Protein AF-A9H7I6-F1 (afdb_monomer_lite)

InterPro domains:
  IPR027417 P-loop containing nucleoside triphosphate hydrolase [G3DSA:3.40.50.300] (94-254)
  IPR027417 P-loop containing nucleoside triphosphate hydrolase [SSF52540] (132-255)

Organism: Gluconacetobacter diazotrophicus (strain ATCC 49037 / DSM 5601 / CCUG 37298 / CIP 103539 / LMG 7603 / PAl5) (NCBI:txid272568)

Structure (mmCIF, N/CA/C/O backbone):
data_AF-A9H7I6-F1
#
_entry.id   AF-A9H7I6-F1
#
loop_
_atom_site.group_PDB
_atom_site.id
_atom_site.type_symbol
_atom_site.label_atom_id
_atom_site.label_alt_id
_atom_site.label_comp_id
_atom_site.label_asym_id
_atom_site.label_entity_id
_atom_site.label_seq_id
_atom_site.pdbx_PDB_ins_code
_atom_site.Cartn_x
_atom_site.Cartn_y
_atom_site.Cartn_z
_atom_site.occupancy
_atom_site.B_iso_or_equiv
_atom_site.auth_seq_id
_atom_site.auth_comp_id
_atom_site.auth_asym_id
_atom_site.auth_atom_id
_atom_site.pdbx_PDB_model_num
ATOM 1 N N . MET A 1 1 ? -0.332 -9.402 17.413 1.00 72.69 1 MET A N 1
ATOM 2 C CA . MET A 1 1 ? -0.347 -7.936 17.204 1.00 72.69 1 MET A CA 1
ATOM 3 C C . MET A 1 1 ? -0.508 -7.299 18.569 1.00 72.69 1 MET A C 1
ATOM 5 O O . MET A 1 1 ? -1.367 -7.760 19.306 1.00 72.69 1 MET A O 1
ATOM 9 N N . THR A 1 2 ? 0.343 -6.346 18.945 1.00 84.81 2 THR A N 1
ATOM 10 C CA . THR A 1 2 ? 0.237 -5.683 20.254 1.00 84.81 2 THR A CA 1
ATOM 11 C C . THR A 1 2 ? -0.863 -4.610 20.225 1.00 84.81 2 THR A C 1
ATOM 13 O O . THR A 1 2 ? -1.131 -4.071 19.147 1.00 84.81 2 THR A O 1
ATOM 16 N N . PRO A 1 3 ? -1.485 -4.271 21.372 1.00 87.50 3 PRO A N 1
ATOM 17 C CA . PRO A 1 3 ? -2.466 -3.184 21.456 1.00 87.50 3 PRO A CA 1
ATOM 18 C C . PRO A 1 3 ? -1.922 -1.850 20.929 1.00 87.50 3 PRO A C 1
ATOM 20 O O . PRO A 1 3 ? -2.598 -1.146 20.185 1.00 87.50 3 PRO A O 1
ATOM 23 N N . GLU A 1 4 ? -0.663 -1.541 21.245 1.00 88.50 4 GLU A N 1
ATOM 24 C CA . GLU A 1 4 ? 0.019 -0.332 20.779 1.00 88.50 4 GLU A CA 1
ATOM 25 C C . GLU A 1 4 ? 0.207 -0.319 19.255 1.00 88.50 4 GLU A C 1
ATOM 27 O O . GLU A 1 4 ? -0.072 0.688 18.608 1.00 88.50 4 GLU A O 1
ATOM 32 N N . ALA A 1 5 ? 0.614 -1.446 18.657 1.00 87.12 5 ALA A N 1
ATOM 33 C CA . ALA A 1 5 ? 0.728 -1.550 17.204 1.00 87.12 5 ALA A CA 1
ATOM 34 C C . ALA A 1 5 ? -0.638 -1.376 16.529 1.00 87.12 5 ALA A C 1
ATOM 36 O O . ALA A 1 5 ? -0.750 -0.631 15.567 1.00 87.12 5 ALA A O 1
ATOM 37 N N . LEU A 1 6 ? -1.693 -1.998 17.063 1.00 91.44 6 LEU A N 1
ATOM 38 C CA . LEU A 1 6 ? -3.050 -1.823 16.545 1.00 91.44 6 LEU A CA 1
ATOM 39 C C . LEU A 1 6 ? -3.481 -0.347 16.579 1.00 91.44 6 LEU A C 1
ATOM 41 O O . LEU A 1 6 ? -4.050 0.152 15.611 1.00 91.44 6 LEU A O 1
ATOM 45 N N . LEU A 1 7 ? -3.194 0.351 17.678 1.00 93.06 7 LEU A N 1
ATOM 46 C CA . LEU A 1 7 ? -3.547 1.756 17.848 1.00 93.06 7 LEU A CA 1
ATOM 47 C C . LEU A 1 7 ? -2.794 2.670 16.873 1.00 93.06 7 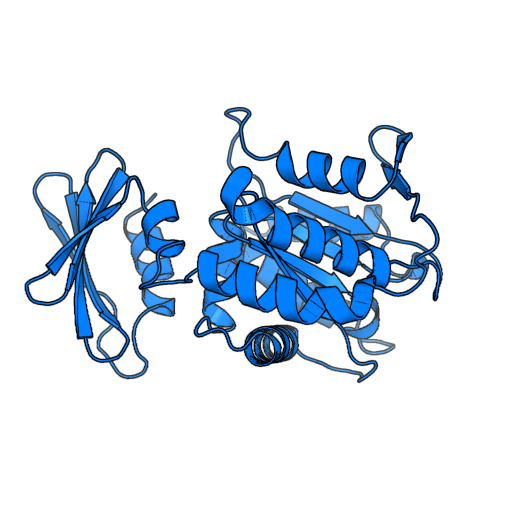LEU A C 1
ATOM 49 O O . LEU A 1 7 ? -3.406 3.527 16.237 1.00 93.06 7 LEU A O 1
ATOM 53 N N . ASN A 1 8 ? -1.484 2.455 16.735 1.00 90.94 8 ASN A N 1
ATOM 54 C CA . ASN A 1 8 ? -0.630 3.204 15.814 1.00 90.94 8 ASN A CA 1
ATOM 55 C C . ASN A 1 8 ? -1.029 2.987 14.351 1.00 90.94 8 ASN A C 1
ATOM 57 O O . ASN A 1 8 ? -0.916 3.895 13.537 1.00 90.94 8 ASN A O 1
ATOM 61 N N . ASP A 1 9 ? -1.517 1.797 14.012 1.00 92.75 9 ASP A N 1
ATOM 62 C CA . ASP A 1 9 ? -1.985 1.498 12.662 1.00 92.75 9 ASP A CA 1
ATOM 63 C C . ASP A 1 9 ? -3.312 2.200 12.385 1.00 92.75 9 ASP A C 1
ATOM 65 O O . ASP A 1 9 ? -3.498 2.814 11.340 1.00 92.75 9 ASP A O 1
ATOM 69 N N . LEU A 1 10 ? -4.244 2.123 13.333 1.00 94.44 10 LEU A N 1
ATOM 70 C CA . LEU A 1 10 ? -5.577 2.697 13.189 1.00 94.44 10 LEU A CA 1
ATOM 71 C C . LEU A 1 10 ? -5.586 4.228 13.231 1.00 94.44 10 LEU A C 1
ATOM 73 O O . LEU A 1 10 ? -6.508 4.832 12.687 1.00 94.44 10 LEU A O 1
ATOM 77 N N . SER A 1 11 ? -4.578 4.862 13.833 1.00 93.62 11 SER A N 1
ATOM 78 C CA . SER A 1 11 ? -4.489 6.324 13.908 1.00 93.62 11 SER A CA 1
ATOM 79 C C . SER A 1 11 ? -4.338 6.985 12.536 1.00 93.62 11 SER A C 1
ATOM 81 O O . SER A 1 11 ? -4.966 8.012 12.307 1.00 93.62 11 SER A O 1
ATOM 83 N N . MET A 1 12 ? -3.625 6.361 11.592 1.00 93.62 12 MET A N 1
ATOM 84 C CA . MET A 1 12 ? -3.480 6.869 10.211 1.00 93.62 12 MET A CA 1
ATOM 85 C C . MET A 1 12 ? -4.753 6.700 9.364 1.00 93.62 12 MET A C 1
ATOM 87 O O . MET A 1 12 ? -4.850 7.176 8.234 1.00 93.62 12 MET A O 1
ATOM 91 N N . PHE A 1 13 ? -5.743 5.978 9.887 1.00 94.19 13 PHE A N 1
ATOM 92 C CA . PHE A 1 13 ? -7.054 5.811 9.265 1.00 94.19 13 PHE A CA 1
ATOM 93 C C . PHE A 1 13 ? -8.151 6.619 9.964 1.00 94.19 13 PHE A C 1
ATOM 95 O O . PHE A 1 13 ? -9.304 6.547 9.538 1.00 94.19 13 PHE A O 1
ATOM 102 N N . ALA A 1 14 ? -7.814 7.346 11.031 1.00 94.31 14 ALA A N 1
ATOM 103 C CA . ALA A 1 14 ? -8.734 8.237 11.717 1.00 94.31 14 ALA A CA 1
ATOM 104 C C . ALA A 1 14 ? -8.755 9.620 11.051 1.00 94.31 14 ALA A C 1
ATOM 106 O O . ALA A 1 14 ? -7.771 10.064 10.458 1.00 94.31 14 ALA A O 1
ATOM 107 N N . ASP A 1 15 ? -9.878 10.318 11.177 1.00 93.00 15 ASP A N 1
ATOM 108 C CA . ASP A 1 15 ? -10.045 11.644 10.593 1.00 93.00 15 ASP A CA 1
ATOM 109 C C . ASP A 1 15 ? -9.162 12.690 11.275 1.00 93.00 15 ASP A C 1
ATOM 111 O O . ASP A 1 15 ? -9.087 12.785 12.508 1.00 93.00 15 ASP A O 1
ATOM 115 N N . LEU A 1 16 ? -8.562 13.557 10.457 1.00 89.44 16 LEU A N 1
ATOM 116 C CA . LEU A 1 16 ? -7.797 14.704 10.934 1.00 89.44 16 LEU A CA 1
ATOM 117 C C . LEU A 1 16 ? -8.666 15.616 11.810 1.00 89.44 16 LEU A C 1
ATOM 119 O O . LEU A 1 16 ? -9.786 15.977 11.454 1.00 89.44 16 LEU A O 1
ATOM 123 N N . GLY A 1 17 ? -8.117 16.028 12.954 1.00 88.00 17 GLY A N 1
ATOM 124 C CA . GLY A 1 17 ? -8.799 16.917 13.900 1.00 88.00 17 GLY A CA 1
ATOM 125 C C . GLY A 1 17 ? -9.795 16.221 14.834 1.00 88.00 17 GLY A C 1
ATOM 126 O O . GLY A 1 17 ? -10.431 16.900 15.639 1.00 88.00 17 GLY A O 1
ATOM 127 N N . THR A 1 18 ? -9.916 14.893 14.772 1.00 91.19 18 THR A N 1
ATOM 128 C CA . THR A 1 18 ? -10.689 14.111 15.747 1.00 91.19 18 THR A CA 1
ATOM 129 C C . THR A 1 18 ? -9.811 13.631 16.904 1.00 91.19 18 THR A C 1
ATOM 131 O O . THR A 1 18 ? -8.583 13.743 16.868 1.00 91.19 18 THR A O 1
ATOM 134 N N . SER A 1 19 ? -10.431 13.151 17.987 1.00 88.25 19 SER A N 1
ATOM 135 C CA . SER A 1 19 ? -9.670 12.542 19.080 1.00 88.25 19 SER A CA 1
ATOM 136 C C . SER A 1 19 ? -8.912 11.311 18.570 1.00 88.25 19 SER A C 1
ATOM 138 O O . SER A 1 19 ? -9.488 10.547 17.793 1.00 88.25 19 SER A O 1
ATOM 140 N N . PRO A 1 20 ? -7.665 11.079 19.028 1.00 88.81 20 PRO A N 1
ATOM 141 C CA . PRO A 1 20 ? -6.944 9.855 18.710 1.00 88.81 20 PRO A CA 1
ATOM 142 C C . PRO A 1 20 ? -7.801 8.623 19.019 1.00 88.81 20 PRO A C 1
ATOM 144 O O . PRO A 1 20 ? -8.607 8.677 19.961 1.00 88.81 20 PRO A O 1
ATOM 147 N N . PRO A 1 21 ? -7.627 7.516 18.274 1.00 93.38 21 PRO A N 1
ATOM 148 C CA . PRO A 1 21 ? -8.338 6.286 18.571 1.00 93.38 21 PRO A CA 1
ATOM 149 C C . PRO A 1 21 ? -8.203 5.916 20.054 1.00 93.38 21 PRO A C 1
ATOM 151 O O . PRO A 1 21 ? -7.150 6.095 20.665 1.00 93.38 21 PRO A O 1
ATOM 154 N N . GLN A 1 22 ? -9.283 5.425 20.649 1.00 94.69 22 GLN A N 1
ATOM 155 C CA . GLN A 1 22 ? -9.307 4.998 22.045 1.00 94.69 22 GLN A CA 1
ATOM 156 C C . GLN A 1 22 ? -9.348 3.481 22.095 1.00 94.69 22 GLN A C 1
ATOM 158 O O . GLN A 1 22 ? -10.244 2.886 21.500 1.00 94.69 22 GLN A O 1
ATOM 163 N N . LEU A 1 23 ? -8.411 2.869 22.816 1.00 95.12 23 LEU A N 1
ATOM 164 C CA . LEU A 1 23 ? -8.361 1.426 23.025 1.00 95.12 23 LEU A CA 1
ATOM 165 C C . LEU A 1 23 ? -8.781 1.086 24.454 1.00 95.12 23 LEU A C 1
ATOM 167 O O . LEU A 1 23 ? -8.289 1.675 25.414 1.00 95.12 23 LEU A O 1
ATOM 171 N N . VAL A 1 24 ? -9.693 0.126 24.577 1.00 94.81 24 VAL A N 1
ATOM 172 C CA . VAL A 1 24 ? -10.161 -0.436 25.844 1.00 94.81 24 VAL A CA 1
ATOM 173 C C . VAL A 1 24 ? -10.091 -1.952 25.741 1.00 94.81 24 VAL A C 1
ATOM 175 O O . VAL A 1 24 ? -10.608 -2.530 24.787 1.00 94.81 24 VAL A O 1
ATOM 178 N N . GLU A 1 25 ? -9.470 -2.600 26.718 1.00 93.25 25 GLU A N 1
ATOM 179 C CA . GLU A 1 25 ? -9.463 -4.060 26.815 1.00 93.25 25 GLU A CA 1
ATOM 180 C C . GLU A 1 25 ? -10.716 -4.526 27.567 1.00 93.25 25 GLU A C 1
ATOM 182 O O . GLU A 1 25 ? -11.020 -4.024 28.651 1.00 93.25 25 GLU A O 1
ATOM 187 N N . VAL A 1 26 ? -11.476 -5.448 26.973 1.00 92.31 26 VAL A N 1
ATOM 188 C CA . VAL A 1 26 ? -12.719 -6.000 27.532 1.00 92.31 26 VAL A CA 1
ATOM 189 C C . VAL A 1 26 ? -12.766 -7.490 27.221 1.00 92.31 26 VAL A C 1
ATOM 191 O O . VAL A 1 26 ? -12.764 -7.849 26.048 1.00 92.31 26 VAL A O 1
ATOM 194 N N . ASP A 1 27 ? -12.838 -8.343 28.245 1.00 85.31 27 ASP A N 1
ATOM 195 C CA . ASP A 1 27 ? -13.027 -9.799 28.112 1.00 85.31 27 ASP A CA 1
ATOM 196 C C . ASP A 1 27 ? -12.128 -10.437 27.026 1.00 85.31 27 ASP A C 1
ATOM 198 O O . ASP A 1 27 ? -12.611 -10.998 26.039 1.00 85.31 27 ASP A O 1
ATOM 202 N N . ASP A 1 28 ? -10.806 -10.272 27.165 1.00 88.50 28 ASP A N 1
ATOM 203 C CA . ASP A 1 28 ? -9.772 -10.737 26.218 1.00 88.50 28 ASP A CA 1
ATOM 204 C C . ASP A 1 28 ? -9.904 -10.199 24.778 1.00 88.50 28 ASP A C 1
ATOM 206 O O . ASP A 1 28 ? -9.287 -10.703 23.837 1.00 88.50 28 ASP A O 1
ATOM 210 N N . SER A 1 29 ? -10.704 -9.152 24.581 1.00 93.75 29 SER A N 1
ATOM 211 C CA . SER A 1 29 ? -10.867 -8.453 23.310 1.00 93.75 29 SER A CA 1
ATOM 212 C C . SER A 1 29 ? -10.365 -7.017 23.410 1.00 93.75 29 SER A C 1
ATOM 214 O O . SER A 1 29 ? -10.504 -6.350 24.434 1.00 93.75 29 SER A O 1
ATOM 216 N N . LEU A 1 30 ? -9.821 -6.505 22.310 1.00 95.38 30 LEU A N 1
ATOM 217 C CA . LEU A 1 30 ? -9.444 -5.102 22.177 1.00 95.38 30 LEU A CA 1
ATOM 218 C C . LEU A 1 30 ? -10.582 -4.355 21.487 1.00 95.38 30 LEU A C 1
ATOM 220 O O . LEU A 1 30 ? -10.926 -4.646 20.339 1.00 95.38 30 LEU A O 1
ATOM 224 N N . VAL A 1 31 ? -11.169 -3.385 22.175 1.00 96.56 31 VAL A N 1
ATOM 225 C CA . VAL A 1 31 ? -12.188 -2.497 21.620 1.00 96.56 31 VAL A CA 1
ATOM 226 C C . VAL A 1 31 ? -11.527 -1.178 21.255 1.00 96.56 31 VAL A C 1
ATOM 228 O O . VAL A 1 31 ? -11.024 -0.478 22.130 1.00 96.56 31 VAL A O 1
ATOM 231 N N . VAL A 1 32 ? -11.541 -0.824 19.970 1.00 96.81 32 VAL A N 1
ATOM 232 C CA . VAL A 1 32 ? -11.002 0.446 19.474 1.00 96.81 32 VAL A CA 1
ATOM 233 C C . VAL A 1 32 ? -12.133 1.327 18.968 1.00 96.81 32 VAL A C 1
ATOM 235 O O . VAL A 1 32 ? -12.959 0.888 18.172 1.00 96.81 32 VAL A O 1
ATOM 238 N N . ARG A 1 33 ? -12.175 2.581 19.415 1.00 96.69 33 ARG A N 1
ATOM 239 C CA . ARG A 1 33 ? -13.133 3.592 18.954 1.00 96.69 33 ARG A CA 1
ATOM 240 C C . ARG A 1 33 ? -12.393 4.699 18.225 1.00 96.69 33 ARG A C 1
ATOM 242 O O . ARG A 1 33 ? -11.433 5.237 18.768 1.00 96.69 33 ARG A O 1
ATOM 249 N N . LEU A 1 34 ? -12.844 5.044 17.027 1.00 96.56 34 LEU A N 1
ATOM 250 C CA . LEU A 1 34 ? -12.289 6.134 16.227 1.00 96.56 34 LEU A CA 1
ATOM 251 C C . LEU A 1 34 ? -13.384 6.801 15.390 1.00 96.56 34 LEU A C 1
ATOM 253 O O . LEU A 1 34 ? -14.492 6.277 15.279 1.00 96.56 34 LEU A O 1
ATOM 257 N N . VAL A 1 35 ? -13.067 7.948 14.798 1.00 95.69 35 VAL A N 1
ATOM 258 C CA . VAL A 1 35 ? -13.907 8.596 13.787 1.00 95.69 35 VAL A CA 1
ATOM 259 C C . VAL A 1 35 ? -13.195 8.493 12.449 1.00 95.69 35 VAL A C 1
ATOM 261 O O . VAL A 1 35 ? -11.998 8.766 12.371 1.00 95.69 35 VAL A O 1
ATOM 264 N N . ARG A 1 36 ? -13.923 8.072 11.420 1.00 93.56 36 ARG A N 1
ATOM 265 C CA . ARG A 1 36 ? -13.421 7.947 10.056 1.00 93.56 36 ARG A CA 1
ATOM 266 C C . ARG A 1 36 ? -14.506 8.353 9.072 1.00 93.56 36 ARG A C 1
ATOM 268 O O . ARG A 1 36 ? -15.644 7.909 9.207 1.00 93.56 36 ARG A O 1
ATOM 275 N N . ASP A 1 37 ? -14.144 9.146 8.072 1.00 91.12 37 ASP A N 1
ATOM 276 C CA . ASP A 1 37 ? -15.048 9.667 7.046 1.00 91.12 37 ASP A CA 1
ATOM 277 C C . ASP A 1 37 ? -16.293 10.350 7.663 1.00 91.12 37 ASP A C 1
ATOM 279 O O . ASP A 1 37 ? -17.414 10.256 7.161 1.00 91.12 37 ASP A O 1
ATOM 283 N N . GLY A 1 38 ? -16.101 11.019 8.804 1.00 92.56 38 GLY A N 1
ATOM 284 C CA . GLY A 1 38 ? -17.125 11.679 9.610 1.00 92.56 38 GLY A CA 1
ATOM 285 C C . GLY A 1 38 ? -17.983 10.742 10.465 1.00 92.56 38 GLY A C 1
ATOM 286 O O . GLY A 1 38 ? -18.881 11.219 11.160 1.00 92.56 38 GLY A O 1
ATOM 287 N N . GLN A 1 39 ? -17.737 9.430 10.439 1.00 93.88 39 GLN A N 1
ATOM 288 C CA . GLN A 1 39 ? -18.555 8.428 11.122 1.00 93.88 39 GLN A CA 1
ATOM 289 C C . GLN A 1 39 ? -17.832 7.818 12.331 1.00 93.88 39 GLN A C 1
ATOM 291 O O . GLN A 1 39 ? -16.661 7.445 12.229 1.00 93.88 39 GLN A O 1
ATOM 296 N N . PRO A 1 40 ? -18.509 7.666 13.485 1.00 95.12 40 PRO A N 1
ATOM 297 C CA . PRO A 1 40 ? -17.954 6.931 14.611 1.00 95.12 40 PRO A CA 1
ATOM 298 C C . PRO A 1 40 ? -17.931 5.430 14.298 1.00 95.12 40 PRO A C 1
ATOM 300 O O . PRO A 1 40 ? -18.961 4.821 14.006 1.00 95.12 40 PRO A O 1
ATOM 303 N N . ILE A 1 41 ? -16.750 4.829 14.408 1.00 96.44 41 ILE A N 1
ATOM 304 C CA . ILE A 1 41 ? -16.514 3.402 14.193 1.00 96.44 41 ILE A CA 1
ATOM 305 C C . ILE A 1 41 ? -16.068 2.772 15.509 1.00 96.44 41 ILE A C 1
ATOM 307 O O . ILE A 1 41 ? -15.170 3.273 16.190 1.00 96.44 41 ILE A O 1
ATOM 311 N N . THR A 1 42 ? -16.679 1.641 15.856 1.00 97.12 42 THR A N 1
ATOM 312 C CA . THR A 1 42 ? -16.198 0.766 16.929 1.00 97.12 42 THR A CA 1
ATOM 313 C C . THR A 1 42 ? -15.694 -0.536 16.330 1.00 97.12 42 THR A C 1
ATOM 315 O O . THR A 1 42 ? -16.446 -1.278 15.702 1.00 97.12 42 THR A O 1
ATOM 318 N N . LEU A 1 43 ? -14.419 -0.829 16.548 1.00 97.38 43 LEU A N 1
ATOM 319 C CA . LEU A 1 43 ? -13.793 -2.093 16.198 1.00 97.38 43 LEU A CA 1
ATOM 320 C C . LEU A 1 43 ? -13.674 -2.959 17.447 1.00 97.38 43 LEU A C 1
ATOM 322 O O . LEU A 1 43 ? -13.292 -2.481 18.510 1.00 97.38 43 LEU A O 1
ATOM 326 N N . THR A 1 44 ? -13.973 -4.244 17.329 1.00 96.75 44 THR A N 1
ATOM 327 C CA . THR A 1 44 ? -13.705 -5.240 18.369 1.00 96.75 44 THR A CA 1
ATOM 328 C C . THR A 1 44 ? -12.829 -6.327 17.776 1.00 96.75 44 THR A C 1
ATOM 330 O O . THR A 1 44 ? -13.277 -7.076 16.907 1.00 96.75 44 THR A O 1
ATOM 333 N N . VAL A 1 45 ? -11.586 -6.401 18.238 1.00 96.31 45 VAL A N 1
ATOM 334 C CA . VAL A 1 45 ? -10.610 -7.425 17.866 1.00 96.31 45 VAL A CA 1
ATOM 335 C C . VAL A 1 45 ? -10.620 -8.493 18.951 1.00 96.31 45 VAL A C 1
ATOM 337 O O . VAL A 1 45 ? -10.236 -8.225 20.086 1.00 96.31 45 VAL A O 1
ATOM 340 N N . ALA A 1 46 ? -11.100 -9.686 18.619 1.00 94.62 46 ALA A N 1
ATOM 341 C CA . ALA A 1 46 ? -11.111 -10.815 19.541 1.00 94.62 46 ALA A CA 1
ATOM 342 C C . ALA A 1 46 ? -9.701 -11.414 19.707 1.00 94.62 46 ALA A C 1
ATOM 344 O O . ALA A 1 46 ? -8.838 -11.233 18.844 1.00 94.62 46 ALA A O 1
ATOM 345 N N . ALA A 1 47 ? -9.482 -12.181 20.779 1.00 91.25 47 ALA A N 1
ATOM 346 C CA . ALA A 1 47 ? -8.220 -12.885 21.037 1.00 91.25 47 ALA A CA 1
ATOM 347 C C . ALA A 1 47 ? -7.779 -13.814 19.886 1.00 91.25 47 ALA A C 1
ATOM 349 O O . ALA A 1 47 ? -6.587 -14.009 19.658 1.00 91.25 47 ALA A O 1
ATOM 350 N N . ASP A 1 48 ? -8.735 -14.361 19.127 1.00 90.62 48 ASP A N 1
ATOM 351 C CA . ASP A 1 48 ? -8.483 -15.206 17.950 1.00 90.62 48 ASP A CA 1
ATOM 352 C C . ASP A 1 48 ? -8.110 -14.411 16.680 1.00 90.62 48 ASP A C 1
ATOM 354 O O . ASP A 1 48 ? -7.896 -14.991 15.614 1.00 90.62 48 ASP A O 1
ATOM 358 N N . GLY A 1 49 ? -8.041 -13.081 16.782 1.00 91.31 49 GLY A N 1
ATOM 359 C CA . GLY A 1 49 ? -7.696 -12.161 15.706 1.00 91.31 49 GLY A CA 1
ATOM 360 C C . GLY A 1 49 ? -8.864 -11.739 14.816 1.00 91.31 49 GLY A C 1
ATOM 361 O O . GLY A 1 49 ? -8.662 -10.864 13.970 1.00 91.31 49 GLY A O 1
ATOM 362 N N . ARG A 1 50 ? -10.073 -12.298 14.984 1.00 95.94 50 ARG A N 1
ATOM 363 C CA . ARG A 1 50 ? -11.259 -11.867 14.228 1.00 95.94 50 ARG A CA 1
ATOM 364 C C . ARG A 1 50 ? -11.637 -10.444 14.602 1.00 95.94 50 ARG A C 1
ATOM 366 O O . ARG A 1 50 ? -11.536 -10.045 15.762 1.00 95.94 50 ARG A O 1
ATOM 373 N N . VAL A 1 51 ? -12.129 -9.691 13.621 1.00 97.25 51 VAL A N 1
ATOM 374 C CA . VAL A 1 51 ? -12.492 -8.286 13.823 1.00 97.25 51 VAL A CA 1
ATOM 375 C C . VAL A 1 51 ? -13.961 -8.063 13.508 1.00 97.25 51 VAL A C 1
ATOM 377 O O . VAL A 1 51 ? -14.448 -8.424 12.437 1.00 97.25 51 VAL A O 1
ATOM 380 N N . ARG A 1 52 ? -14.674 -7.447 14.448 1.00 97.12 52 ARG A N 1
ATOM 381 C CA . ARG A 1 52 ? -16.018 -6.907 14.242 1.00 97.12 52 ARG A CA 1
ATOM 382 C C . ARG A 1 52 ? -15.916 -5.402 14.082 1.00 97.12 52 ARG A C 1
ATOM 384 O O . ARG A 1 52 ? -15.289 -4.741 14.899 1.00 97.12 52 ARG A O 1
ATOM 391 N N . GLU A 1 53 ? -16.518 -4.884 13.030 1.00 97.44 53 GLU A N 1
ATOM 392 C CA . GLU A 1 53 ? -16.613 -3.461 12.734 1.00 97.44 53 GLU A CA 1
ATOM 393 C C . GLU A 1 53 ? -18.070 -3.047 12.897 1.00 97.44 53 GLU A C 1
ATOM 395 O O . GLU A 1 53 ? -18.949 -3.605 12.243 1.00 97.44 53 GLU A O 1
ATOM 400 N N . ASN A 1 54 ? -18.327 -2.090 13.778 1.00 96.44 54 ASN A N 1
ATOM 401 C CA . ASN A 1 54 ? -19.648 -1.533 13.994 1.00 96.44 54 ASN A CA 1
ATOM 402 C C . ASN A 1 54 ? -19.641 -0.055 13.600 1.00 96.44 54 ASN A C 1
ATOM 404 O O . ASN A 1 54 ? -18.892 0.742 14.173 1.00 96.44 54 ASN A O 1
ATOM 408 N N . ILE A 1 55 ? -20.462 0.277 12.607 1.00 93.75 55 ILE A N 1
ATOM 409 C CA . ILE A 1 55 ? -20.681 1.635 12.114 1.00 93.75 55 ILE A CA 1
ATOM 410 C C . ILE A 1 55 ? -22.177 1.902 12.253 1.00 93.75 55 ILE A C 1
ATOM 412 O O . ILE A 1 55 ? -22.990 1.284 11.560 1.00 93.75 55 ILE A O 1
ATOM 416 N N . GLU A 1 56 ? -22.539 2.804 13.164 1.00 87.56 56 GLU A N 1
ATOM 417 C CA . GLU A 1 56 ? -23.932 3.089 13.531 1.00 87.56 56 GLU A CA 1
ATOM 418 C C . GLU A 1 56 ? -24.708 1.822 13.958 1.00 87.56 56 GLU A C 1
ATOM 420 O O . GLU A 1 56 ? -24.496 1.312 15.056 1.00 87.56 56 GLU A O 1
ATOM 425 N N . ALA A 1 57 ? -25.622 1.327 13.113 1.00 85.38 57 ALA A N 1
ATOM 426 C CA . ALA A 1 57 ? -26.431 0.125 13.340 1.00 85.38 57 ALA A CA 1
ATOM 427 C C . ALA A 1 57 ? -25.991 -1.079 12.484 1.00 85.38 57 ALA A C 1
ATOM 429 O O . ALA A 1 57 ? -26.628 -2.132 12.523 1.00 85.38 57 ALA A O 1
ATOM 430 N N . ASN A 1 58 ? -24.928 -0.931 11.688 1.00 92.88 58 ASN A N 1
ATOM 431 C CA . ASN A 1 58 ? -24.443 -1.970 10.790 1.00 92.88 58 ASN A CA 1
ATOM 432 C C . ASN A 1 58 ? -23.205 -2.655 11.376 1.00 92.88 58 ASN A C 1
ATOM 434 O O . ASN A 1 58 ? -22.143 -2.045 11.501 1.00 92.88 58 ASN A O 1
ATOM 438 N N . GLU A 1 59 ? -23.327 -3.952 11.659 1.00 95.50 59 GLU A N 1
ATOM 439 C CA . GLU A 1 59 ? -22.197 -4.807 12.025 1.00 95.50 59 GLU A CA 1
ATOM 440 C C . GLU A 1 59 ? -21.626 -5.494 10.778 1.00 95.50 59 GLU A C 1
ATOM 442 O O . GLU A 1 59 ? -22.340 -6.148 10.013 1.00 95.50 59 GLU A O 1
ATOM 447 N N . ARG A 1 60 ? -20.311 -5.394 10.599 1.00 96.75 60 ARG A N 1
ATOM 448 C CA . ARG A 1 60 ? -19.533 -6.148 9.616 1.00 96.75 60 ARG A CA 1
ATOM 449 C C . ARG A 1 60 ? -18.530 -7.038 10.331 1.00 96.75 60 ARG A C 1
ATOM 451 O O . ARG A 1 60 ? -17.961 -6.675 11.359 1.00 96.75 60 ARG A O 1
ATOM 458 N N . ARG A 1 61 ? -18.304 -8.226 9.775 1.00 97.31 61 ARG A N 1
ATOM 459 C CA . ARG A 1 61 ? -17.375 -9.217 10.324 1.00 97.31 61 ARG A CA 1
ATOM 460 C C . ARG A 1 61 ? -16.244 -9.452 9.346 1.00 97.31 61 ARG A C 1
ATOM 462 O O . ARG A 1 61 ? -16.483 -9.717 8.171 1.00 97.31 61 ARG A O 1
ATOM 469 N N . HIS A 1 62 ? -15.028 -9.410 9.865 1.00 97.25 62 HIS A N 1
ATOM 470 C CA . HIS A 1 62 ? -13.797 -9.593 9.117 1.00 97.25 62 HIS A CA 1
ATOM 471 C C . HIS A 1 62 ? -13.022 -10.763 9.719 1.00 97.25 62 HIS A C 1
ATOM 473 O O . HIS A 1 62 ? -12.924 -10.898 10.941 1.00 97.25 62 HIS A O 1
ATOM 479 N N . ALA A 1 63 ? -12.466 -11.620 8.861 1.00 95.75 63 ALA A N 1
ATOM 480 C CA . ALA A 1 63 ? -11.739 -12.811 9.300 1.00 95.75 63 ALA A CA 1
ATOM 481 C C . ALA A 1 63 ? -10.525 -12.467 10.177 1.00 95.75 63 ALA A C 1
ATOM 483 O O . ALA A 1 63 ? -10.181 -13.229 11.074 1.00 95.75 63 ALA A O 1
ATOM 484 N N . ASN A 1 64 ? -9.887 -11.326 9.910 1.00 94.50 64 ASN A N 1
ATOM 485 C CA . ASN A 1 64 ? -8.772 -10.783 10.673 1.00 94.50 64 ASN A CA 1
ATOM 486 C C . ASN A 1 64 ? -8.579 -9.285 10.369 1.00 94.50 64 ASN A C 1
ATOM 488 O O . ASN A 1 64 ? -9.270 -8.717 9.519 1.00 94.50 64 ASN A O 1
ATOM 492 N N . PHE A 1 65 ? -7.616 -8.647 11.038 1.00 94.38 65 PHE A N 1
ATOM 493 C CA . PHE A 1 65 ? -7.282 -7.234 10.822 1.00 94.38 65 PHE A CA 1
ATOM 494 C C . PHE A 1 65 ? -6.868 -6.918 9.377 1.00 94.38 65 PHE A C 1
ATOM 496 O O . PHE A 1 65 ? -7.253 -5.893 8.821 1.00 94.38 65 PHE A O 1
ATOM 503 N N . ARG A 1 66 ? -6.151 -7.834 8.717 1.00 94.00 66 ARG A N 1
ATOM 504 C CA . ARG A 1 66 ? -5.777 -7.684 7.305 1.00 94.00 66 ARG A CA 1
ATOM 505 C C . ARG A 1 66 ? -7.015 -7.625 6.399 1.00 94.00 66 ARG A C 1
ATOM 507 O O . ARG A 1 66 ? -7.062 -6.807 5.484 1.00 94.00 66 ARG A O 1
ATOM 514 N N . ALA A 1 67 ? -8.032 -8.443 6.675 1.00 95.31 67 ALA A N 1
ATOM 515 C CA . ALA A 1 67 ? -9.306 -8.419 5.958 1.00 95.31 67 ALA A CA 1
ATOM 516 C C . ALA A 1 67 ? -10.092 -7.115 6.197 1.00 95.31 67 ALA A C 1
ATOM 518 O O . ALA A 1 67 ? -10.664 -6.587 5.245 1.00 95.31 67 ALA A O 1
ATOM 519 N N . LEU A 1 68 ? -10.058 -6.563 7.421 1.00 96.94 68 LEU A N 1
ATOM 520 C CA . LEU A 1 68 ? -10.625 -5.241 7.723 1.00 96.94 68 LEU A CA 1
ATOM 521 C C . LEU A 1 68 ? -9.987 -4.168 6.832 1.00 96.94 68 LEU A C 1
ATOM 523 O O . LEU A 1 68 ? -10.697 -3.488 6.094 1.00 96.94 68 LEU A O 1
ATOM 527 N N . LEU A 1 69 ? -8.655 -4.060 6.850 1.00 96.38 69 LEU A N 1
ATOM 528 C CA . LEU A 1 69 ? -7.920 -3.053 6.079 1.00 96.38 69 LEU A CA 1
ATOM 529 C C . LEU A 1 69 ? -8.156 -3.175 4.565 1.00 96.38 69 LEU A C 1
ATOM 531 O O . LEU A 1 69 ? -8.218 -2.166 3.866 1.00 96.38 69 LEU A O 1
ATOM 535 N N . ALA A 1 70 ? -8.321 -4.396 4.048 1.00 96.06 70 ALA A N 1
ATOM 536 C CA . ALA A 1 70 ? -8.603 -4.642 2.633 1.00 96.06 70 ALA A CA 1
ATOM 537 C C . ALA A 1 70 ? -10.040 -4.283 2.205 1.00 96.06 70 ALA A C 1
ATOM 539 O O . ALA A 1 70 ? -10.316 -4.156 1.005 1.00 96.06 70 ALA A O 1
ATOM 540 N N . SER A 1 71 ? -10.958 -4.158 3.167 1.00 95.81 71 SER A N 1
ATOM 541 C CA . SER A 1 71 ? -12.392 -4.021 2.920 1.00 95.81 71 SER A CA 1
ATOM 542 C C . SER A 1 71 ? -12.769 -2.690 2.260 1.00 95.81 71 SER A C 1
ATOM 544 O O . SER A 1 71 ? -11.990 -1.736 2.203 1.00 95.81 71 SER A O 1
ATOM 546 N N . SER A 1 72 ? -14.002 -2.609 1.754 1.00 94.12 72 SER A N 1
ATOM 547 C CA . SER A 1 72 ? -14.504 -1.432 1.037 1.00 94.12 72 SER A CA 1
ATOM 548 C C . SER A 1 72 ? -14.603 -0.166 1.889 1.00 94.12 72 SER A C 1
ATOM 550 O O . SER A 1 72 ? -14.604 0.918 1.316 1.00 94.12 72 SER A O 1
ATOM 552 N N . GLY A 1 73 ? -14.707 -0.298 3.217 1.00 92.50 73 GLY A N 1
ATOM 553 C CA . GLY A 1 73 ? -14.714 0.835 4.151 1.00 92.50 73 GLY A CA 1
ATOM 554 C C . GLY A 1 73 ? -13.318 1.360 4.497 1.00 92.50 73 GLY A C 1
ATOM 555 O O . GLY A 1 73 ? -13.207 2.396 5.135 1.00 92.50 73 GLY A O 1
ATOM 556 N N . TRP A 1 74 ? -12.266 0.648 4.081 1.00 95.38 74 TRP A N 1
ATOM 557 C CA . TRP A 1 74 ? -10.877 0.953 4.416 1.00 95.38 74 TRP A CA 1
ATOM 558 C C . TRP A 1 74 ? -10.082 1.237 3.140 1.00 95.38 74 TRP A C 1
ATOM 560 O O . TRP A 1 74 ? -10.304 2.262 2.497 1.00 95.38 74 TRP A O 1
ATOM 570 N N . ALA A 1 75 ? -9.174 0.349 2.729 1.00 95.88 75 ALA A N 1
ATOM 571 C CA . ALA A 1 75 ? -8.364 0.565 1.530 1.00 95.88 75 ALA A CA 1
ATOM 572 C C . ALA A 1 75 ? -9.106 0.273 0.219 1.00 95.88 75 ALA A C 1
ATOM 574 O O . ALA A 1 75 ? -8.655 0.690 -0.847 1.00 95.88 75 ALA A O 1
ATOM 575 N N . ASN A 1 76 ? -10.221 -0.464 0.281 1.00 96.19 76 ASN A N 1
ATOM 576 C CA . ASN A 1 76 ? -11.017 -0.880 -0.871 1.00 96.19 76 ASN A CA 1
ATOM 577 C C . ASN A 1 76 ? -10.153 -1.446 -2.014 1.00 96.19 76 ASN A C 1
ATOM 579 O O . ASN A 1 76 ? -10.162 -0.950 -3.145 1.00 96.19 76 ASN A O 1
ATOM 583 N N . LEU A 1 77 ? -9.399 -2.511 -1.718 1.00 96.75 77 LEU A N 1
ATOM 584 C CA . LEU A 1 77 ? -8.446 -3.089 -2.676 1.00 96.75 77 LEU A CA 1
ATOM 585 C C . LEU A 1 77 ? -9.127 -3.618 -3.945 1.00 96.75 77 LEU A C 1
ATOM 587 O O . LEU A 1 77 ? -8.515 -3.657 -5.007 1.00 96.75 77 LEU A O 1
ATOM 591 N N . GLY A 1 78 ? -10.417 -3.961 -3.868 1.00 96.44 78 GLY A N 1
ATOM 592 C CA . GLY A 1 78 ? -11.220 -4.278 -5.048 1.00 96.44 78 GLY A CA 1
ATOM 593 C C . GLY A 1 78 ? -11.297 -3.102 -6.025 1.00 96.44 78 GLY A C 1
ATOM 594 O O . GLY A 1 78 ? -10.934 -3.259 -7.188 1.00 96.44 78 GLY A O 1
ATOM 595 N N . LYS A 1 79 ? -11.700 -1.916 -5.545 1.00 96.06 79 LYS A N 1
ATOM 596 C CA . LYS A 1 79 ? -11.723 -0.690 -6.360 1.00 96.06 79 LYS A CA 1
ATOM 597 C C . LYS A 1 79 ? -10.322 -0.302 -6.827 1.00 96.06 79 LYS A C 1
ATOM 599 O O . LYS A 1 79 ? -10.170 0.141 -7.960 1.00 96.06 79 LYS A O 1
ATOM 604 N N . TRP A 1 80 ? -9.306 -0.498 -5.984 1.00 97.19 80 TRP A N 1
ATOM 605 C CA . TRP A 1 80 ? -7.914 -0.275 -6.371 1.00 97.19 80 TRP A CA 1
ATOM 606 C C . TRP A 1 80 ? -7.532 -1.109 -7.592 1.00 97.19 80 TRP A C 1
ATOM 608 O O . TRP A 1 80 ? -7.074 -0.555 -8.592 1.00 97.19 80 TRP A O 1
ATOM 618 N N . ALA A 1 81 ? -7.757 -2.423 -7.538 1.00 97.19 81 ALA A N 1
ATOM 619 C CA . ALA A 1 81 ? -7.475 -3.322 -8.650 1.00 97.19 81 ALA A CA 1
ATOM 620 C C . ALA A 1 81 ? -8.207 -2.885 -9.929 1.00 97.19 81 ALA A C 1
ATOM 622 O O . ALA A 1 81 ? -7.601 -2.830 -10.997 1.00 97.19 81 ALA A O 1
ATOM 623 N N . ASP A 1 82 ? -9.481 -2.502 -9.816 1.00 96.56 82 ASP A N 1
ATOM 624 C CA . ASP A 1 82 ? -10.283 -2.045 -10.953 1.00 96.56 82 ASP A CA 1
ATOM 625 C C . ASP A 1 82 ? -9.733 -0.739 -11.572 1.00 96.56 82 ASP A C 1
ATOM 627 O O . ASP A 1 82 ? -9.575 -0.660 -12.797 1.00 96.56 82 ASP A O 1
ATOM 631 N N . SER A 1 83 ? -9.367 0.254 -10.751 1.00 96.00 83 SER A N 1
ATOM 632 C CA . SER A 1 83 ? -8.717 1.498 -11.201 1.00 96.00 83 SER A CA 1
ATOM 633 C C . SER A 1 83 ? -7.378 1.227 -11.887 1.00 96.00 83 SER A C 1
ATOM 635 O O . SER A 1 83 ? -7.104 1.755 -12.965 1.00 96.00 83 SER A O 1
ATOM 637 N N . GLN A 1 84 ? -6.545 0.382 -11.278 1.00 95.62 84 GLN A N 1
ATOM 638 C CA . GLN A 1 84 ? -5.210 0.060 -11.772 1.00 95.62 84 GLN A CA 1
ATOM 639 C C . GLN A 1 84 ? -5.259 -0.715 -13.087 1.00 95.62 84 GLN A C 1
ATOM 641 O O . GLN A 1 84 ? -4.521 -0.387 -14.016 1.00 95.62 84 GLN A O 1
ATOM 646 N N . ARG A 1 85 ? -6.167 -1.692 -13.203 1.00 95.44 85 ARG A N 1
ATOM 647 C CA . ARG A 1 85 ? -6.426 -2.402 -14.459 1.00 95.44 85 ARG A CA 1
ATOM 648 C C . ARG A 1 85 ? -6.808 -1.419 -15.558 1.00 95.44 85 ARG A C 1
ATOM 650 O O . ARG A 1 85 ? -6.202 -1.452 -16.619 1.00 95.44 85 ARG A O 1
ATOM 657 N N . THR A 1 86 ? -7.774 -0.542 -15.286 1.00 94.25 86 THR A N 1
ATOM 658 C CA . THR A 1 86 ? -8.287 0.424 -16.270 1.00 94.25 86 THR A CA 1
ATOM 659 C C . THR A 1 86 ? -7.182 1.362 -16.759 1.00 94.25 86 THR A C 1
ATOM 661 O O . THR A 1 86 ? -6.995 1.515 -17.960 1.00 94.25 86 THR A O 1
ATOM 664 N N . LEU A 1 87 ? -6.394 1.930 -15.838 1.00 92.50 87 LEU A N 1
ATOM 665 C CA . LEU A 1 87 ? -5.303 2.850 -16.172 1.00 92.50 87 LEU A CA 1
ATOM 666 C C . LEU A 1 87 ? -4.170 2.178 -16.966 1.00 92.50 87 LEU A C 1
ATOM 668 O O . LEU A 1 87 ? -3.577 2.794 -17.851 1.00 92.50 87 LEU A O 1
ATOM 672 N N . LEU A 1 88 ? -3.812 0.942 -16.610 1.00 91.56 88 LEU A N 1
ATOM 673 C CA . LEU A 1 88 ? -2.665 0.250 -17.201 1.00 91.56 88 LEU A CA 1
ATOM 674 C C . LEU A 1 88 ? -3.008 -0.499 -18.491 1.00 91.56 88 LEU A C 1
ATOM 676 O O . LEU A 1 88 ? -2.109 -0.701 -19.305 1.00 91.56 88 LEU A O 1
ATOM 680 N N . GLN A 1 89 ? -4.274 -0.866 -18.709 1.00 90.00 89 GLN A N 1
ATOM 681 C CA . GLN A 1 89 ? -4.719 -1.554 -19.923 1.00 90.00 89 GLN A CA 1
ATOM 682 C C . GLN A 1 89 ? -4.337 -0.771 -21.186 1.00 90.00 89 GLN A C 1
ATOM 684 O O . GLN A 1 89 ? -3.785 -1.345 -22.121 1.00 90.00 89 GLN A O 1
ATOM 689 N N . GLU A 1 90 ? -4.548 0.546 -21.187 1.00 79.94 90 GLU A N 1
ATOM 690 C CA . GLU A 1 90 ? -4.186 1.423 -22.310 1.00 79.94 90 GLU A CA 1
ATOM 691 C C . GLU A 1 90 ? -2.671 1.497 -22.536 1.00 79.94 90 GLU A C 1
ATOM 693 O O . GLU A 1 90 ? -2.210 1.648 -23.664 1.00 79.94 90 GLU A O 1
ATOM 698 N N . ARG A 1 91 ? -1.880 1.370 -21.464 1.00 79.31 91 ARG A N 1
ATOM 699 C CA . ARG A 1 91 ? -0.416 1.506 -21.503 1.00 79.31 91 ARG A CA 1
ATOM 700 C C . ARG A 1 91 ? 0.303 0.214 -21.883 1.00 79.31 91 ARG A C 1
ATOM 702 O O . ARG A 1 91 ? 1.446 0.277 -22.323 1.00 79.31 91 ARG A O 1
ATOM 709 N N . ILE A 1 92 ? -0.340 -0.935 -21.684 1.00 77.38 92 ILE A N 1
ATOM 710 C CA . ILE A 1 92 ? 0.211 -2.266 -21.989 1.00 77.38 92 ILE A CA 1
ATOM 711 C C . ILE A 1 92 ? -0.254 -2.777 -23.351 1.00 77.38 92 ILE A C 1
ATOM 713 O O . ILE A 1 92 ? 0.413 -3.621 -23.931 1.00 77.38 92 ILE A O 1
ATOM 717 N N . ALA A 1 93 ? -1.341 -2.234 -23.906 1.00 60.84 93 ALA A N 1
ATOM 718 C CA . ALA A 1 93 ? -1.841 -2.600 -25.232 1.00 60.84 93 ALA A CA 1
ATOM 719 C C . ALA A 1 93 ? -0.886 -2.266 -26.403 1.00 60.84 93 ALA A C 1
ATOM 721 O O . ALA A 1 93 ? -1.197 -2.598 -27.544 1.00 60.84 93 ALA A O 1
ATOM 722 N N . GLY A 1 94 ? 0.256 -1.616 -26.151 1.00 58.31 94 GLY A N 1
ATOM 723 C CA . GLY A 1 94 ? 1.329 -1.474 -27.137 1.00 58.31 94 GLY A CA 1
ATOM 724 C C . GLY A 1 94 ? 2.197 -2.732 -27.220 1.00 58.31 94 GLY A C 1
ATOM 725 O O . GLY A 1 94 ? 2.412 -3.393 -26.204 1.00 58.31 94 GLY A O 1
ATOM 726 N N . ASP A 1 95 ? 2.722 -3.034 -28.414 1.00 49.03 95 ASP A N 1
ATOM 727 C CA . ASP A 1 95 ? 3.672 -4.129 -28.662 1.00 49.03 95 ASP A CA 1
ATOM 728 C C . ASP A 1 95 ? 4.853 -4.048 -27.684 1.00 49.03 95 ASP A C 1
ATOM 730 O O . ASP A 1 95 ? 5.810 -3.290 -27.860 1.00 49.03 95 ASP A O 1
ATOM 734 N N . THR A 1 96 ? 4.763 -4.811 -26.600 1.00 58.84 96 THR A N 1
ATOM 735 C CA . THR A 1 96 ? 5.774 -4.844 -25.553 1.00 58.84 96 THR A CA 1
ATOM 736 C C . THR A 1 96 ? 6.726 -5.981 -25.869 1.00 58.84 96 THR A C 1
ATOM 738 O O . THR A 1 96 ? 6.345 -7.150 -25.913 1.00 58.84 96 THR A O 1
ATOM 741 N N . ILE A 1 97 ? 7.988 -5.626 -26.114 1.00 66.44 97 ILE A N 1
ATOM 742 C CA . ILE A 1 97 ? 9.076 -6.596 -26.231 1.00 66.44 97 ILE A CA 1
ATOM 743 C C . ILE A 1 97 ? 9.059 -7.461 -24.959 1.00 66.44 97 ILE A C 1
ATOM 745 O O . ILE A 1 97 ? 8.995 -6.895 -23.860 1.00 66.44 97 ILE A O 1
ATOM 749 N N . PRO A 1 98 ? 9.102 -8.801 -25.076 1.00 71.31 98 PRO A N 1
ATOM 750 C CA . PRO A 1 98 ? 9.160 -9.683 -23.921 1.00 71.31 98 PRO A CA 1
ATOM 751 C C . PRO A 1 98 ? 10.304 -9.277 -22.995 1.00 71.31 98 PRO A C 1
ATOM 753 O O . PRO A 1 98 ? 11.457 -9.181 -23.415 1.00 71.31 98 PRO A O 1
ATOM 756 N N . ILE A 1 99 ? 9.976 -9.024 -21.732 1.00 78.44 99 ILE A N 1
ATOM 757 C CA . ILE A 1 99 ? 10.963 -8.651 -20.725 1.00 78.44 99 ILE A CA 1
ATOM 758 C C . ILE A 1 99 ? 11.489 -9.935 -20.097 1.00 78.44 99 ILE A C 1
ATOM 760 O O . ILE A 1 99 ? 10.707 -10.709 -19.544 1.00 78.44 99 ILE A O 1
ATOM 764 N N . ALA A 1 100 ? 12.803 -10.129 -20.164 1.00 77.50 100 ALA A N 1
ATOM 765 C CA . ALA A 1 100 ? 13.520 -11.177 -19.455 1.00 77.50 100 ALA A CA 1
ATOM 766 C C . ALA A 1 100 ? 14.488 -10.540 -18.451 1.00 77.50 100 ALA A C 1
ATOM 768 O O . ALA A 1 100 ? 15.083 -9.496 -18.720 1.00 77.50 100 ALA A O 1
ATOM 769 N N . GLY A 1 101 ? 14.624 -11.165 -17.290 1.00 77.31 101 GLY A N 1
ATOM 770 C CA . GLY A 1 101 ? 15.578 -10.801 -16.254 1.00 77.31 101 GLY A CA 1
ATOM 771 C C . GLY A 1 101 ? 16.147 -12.050 -15.595 1.00 77.31 101 GLY A C 1
ATOM 772 O O . GLY A 1 101 ? 15.636 -13.152 -15.785 1.00 77.31 101 GLY A O 1
ATOM 773 N N . MET A 1 102 ? 17.207 -11.866 -14.815 1.00 81.19 102 MET A N 1
ATOM 774 C CA . MET A 1 102 ? 17.873 -12.943 -14.089 1.00 81.19 102 MET A CA 1
ATOM 775 C C . MET A 1 102 ? 17.799 -12.676 -12.588 1.00 81.19 102 MET A C 1
ATOM 777 O O . MET A 1 102 ? 18.171 -11.601 -12.114 1.00 81.19 102 MET A O 1
ATOM 781 N N . LEU A 1 103 ? 17.343 -13.660 -11.816 1.00 82.00 103 LEU A N 1
ATOM 782 C CA . LEU A 1 103 ? 17.353 -13.575 -10.361 1.00 82.00 103 LEU A CA 1
ATOM 783 C C . LEU A 1 103 ? 18.764 -13.837 -9.836 1.00 82.00 103 LEU A C 1
ATOM 785 O O . LEU A 1 103 ? 19.261 -14.957 -9.879 1.00 82.00 103 LEU A O 1
ATOM 789 N N . ALA A 1 104 ? 19.401 -12.828 -9.244 1.00 78.81 104 ALA A N 1
ATOM 790 C CA . ALA A 1 104 ? 20.779 -12.951 -8.759 1.00 78.81 104 ALA A CA 1
ATOM 791 C C . ALA A 1 104 ? 20.995 -14.050 -7.692 1.00 78.81 104 ALA A C 1
ATOM 793 O O . ALA A 1 104 ? 22.131 -14.468 -7.469 1.00 78.81 104 ALA A O 1
ATOM 794 N N . GLN A 1 105 ? 19.941 -14.485 -6.989 1.00 73.38 105 GLN A N 1
ATOM 795 C CA . GLN A 1 105 ? 20.034 -15.519 -5.949 1.00 73.38 105 GLN A CA 1
ATOM 796 C C . GLN A 1 105 ? 19.951 -16.944 -6.508 1.00 73.38 105 GLN A C 1
ATOM 798 O O . GLN A 1 105 ? 20.736 -17.783 -6.077 1.00 73.38 105 GLN A O 1
ATOM 803 N N . SER A 1 106 ? 19.037 -17.205 -7.449 1.00 76.75 106 SER A N 1
ATOM 804 C CA . SER A 1 106 ? 18.833 -18.533 -8.049 1.00 76.75 106 SER A CA 1
ATOM 805 C C . SER A 1 106 ? 19.541 -18.711 -9.394 1.00 76.75 106 SER A C 1
ATOM 807 O O . SER A 1 106 ? 19.664 -19.838 -9.856 1.00 76.75 106 SER A O 1
ATOM 809 N N . GLN A 1 107 ? 20.032 -17.622 -10.003 1.00 80.75 107 GLN A N 1
ATOM 810 C CA . GLN A 1 107 ? 20.525 -17.575 -11.388 1.00 80.75 107 GLN A CA 1
ATOM 811 C C . GLN A 1 107 ? 19.472 -18.036 -12.410 1.00 80.75 107 GLN A C 1
ATOM 813 O O . GLN A 1 107 ? 19.804 -18.428 -13.524 1.00 80.75 107 GLN A O 1
ATOM 818 N N . GLU A 1 108 ? 18.192 -17.993 -12.036 1.00 83.94 108 GLU A N 1
ATOM 819 C CA . GLU A 1 108 ? 17.094 -18.322 -12.935 1.00 83.94 108 GLU A CA 1
ATOM 820 C C . GLU A 1 108 ? 16.789 -17.133 -13.837 1.00 83.94 108 GLU A C 1
ATOM 822 O O . GLU A 1 108 ? 16.608 -16.002 -13.371 1.00 83.94 108 GLU A O 1
ATOM 827 N N . GLU A 1 109 ? 16.702 -17.411 -15.132 1.00 82.75 109 GLU A N 1
ATOM 828 C CA . GLU A 1 109 ? 16.211 -16.473 -16.127 1.00 82.75 109 GLU A CA 1
ATOM 829 C C . GLU A 1 109 ? 14.699 -16.621 -16.276 1.00 82.75 109 GLU A C 1
ATOM 831 O O . GLU A 1 109 ? 14.158 -17.723 -16.385 1.00 82.75 109 GLU A O 1
ATOM 836 N N . GLY A 1 110 ? 13.994 -15.498 -16.307 1.00 82.38 110 GLY A N 1
ATOM 837 C CA . GLY A 1 110 ? 12.557 -15.504 -16.506 1.00 82.38 110 GLY A CA 1
ATOM 838 C C . GLY A 1 110 ? 11.990 -14.118 -16.737 1.00 82.38 110 GLY A C 1
ATOM 839 O O . GLY A 1 110 ? 12.673 -13.102 -16.634 1.00 82.38 110 GLY A O 1
ATOM 840 N N . GLY A 1 111 ? 10.712 -14.085 -17.092 1.00 83.44 111 GLY A N 1
ATOM 841 C CA . GLY A 1 111 ? 9.996 -12.838 -17.316 1.00 83.44 111 GLY A CA 1
ATOM 842 C C . GLY A 1 111 ? 9.197 -12.378 -16.103 1.00 83.44 111 GLY A C 1
ATOM 843 O O . GLY A 1 111 ? 9.473 -12.717 -14.953 1.00 83.44 111 GLY A O 1
ATOM 844 N N . VAL A 1 112 ? 8.132 -11.636 -16.394 1.00 84.88 112 VAL A N 1
ATOM 845 C CA . VAL A 1 112 ? 7.181 -11.087 -15.416 1.00 84.88 112 VAL A CA 1
ATOM 846 C C . VAL A 1 112 ? 6.670 -12.150 -14.431 1.00 84.88 112 VAL A C 1
ATOM 848 O O . VAL A 1 112 ? 6.576 -11.873 -13.241 1.00 84.88 112 VAL A O 1
ATOM 851 N N . ALA A 1 113 ? 6.373 -13.366 -14.903 1.00 85.69 113 ALA A N 1
ATOM 852 C CA . ALA A 1 113 ? 5.821 -14.437 -14.068 1.00 85.69 113 ALA A CA 1
ATOM 853 C C . ALA A 1 113 ? 6.788 -14.895 -12.962 1.00 85.69 113 ALA A C 1
ATOM 855 O O . ALA A 1 113 ? 6.394 -14.956 -11.802 1.00 85.69 113 ALA A O 1
ATOM 856 N N . LEU A 1 114 ? 8.065 -15.122 -13.299 1.00 86.06 114 LEU A N 1
ATOM 857 C CA . LEU A 1 114 ? 9.086 -15.551 -12.336 1.00 86.06 114 LEU A CA 1
ATOM 858 C C . LEU A 1 114 ? 9.253 -14.525 -11.206 1.00 86.06 114 LEU A C 1
ATOM 860 O O . LEU A 1 114 ? 9.320 -14.872 -10.024 1.00 86.06 114 LEU A O 1
ATOM 864 N N . ILE A 1 115 ? 9.290 -13.241 -11.571 1.00 84.88 115 ILE A N 1
ATOM 865 C CA . ILE A 1 115 ? 9.413 -12.145 -10.607 1.00 84.88 115 ILE A CA 1
ATOM 866 C C . ILE A 1 115 ? 8.154 -12.046 -9.744 1.00 84.88 115 ILE A C 1
ATOM 868 O O . ILE A 1 115 ? 8.256 -11.858 -8.529 1.00 84.88 115 ILE A O 1
ATOM 872 N N . ASP A 1 116 ? 6.971 -12.193 -10.343 1.00 87.69 116 ASP A N 1
ATOM 873 C CA . ASP A 1 116 ? 5.717 -12.137 -9.597 1.00 87.69 116 ASP A CA 1
ATOM 874 C C . ASP A 1 116 ? 5.607 -13.262 -8.564 1.00 87.69 116 ASP A C 1
ATOM 876 O O . ASP A 1 116 ? 5.254 -13.010 -7.410 1.00 87.69 116 ASP A O 1
ATOM 880 N N . ASP A 1 117 ? 5.976 -14.482 -8.951 1.00 86.19 117 ASP A N 1
ATOM 881 C CA . ASP A 1 117 ? 5.966 -15.643 -8.064 1.00 86.19 117 ASP A CA 1
ATOM 882 C C . ASP A 1 117 ? 7.008 -15.516 -6.952 1.00 86.19 117 ASP A C 1
ATOM 884 O O . ASP A 1 117 ? 6.711 -15.830 -5.803 1.00 86.19 117 ASP A O 1
ATOM 888 N N . THR A 1 118 ? 8.185 -14.959 -7.243 1.00 84.12 118 THR A N 1
ATOM 889 C CA . THR A 1 118 ? 9.209 -14.655 -6.226 1.00 84.12 118 THR A CA 1
ATOM 890 C C . THR A 1 118 ? 8.710 -13.634 -5.201 1.00 84.12 118 THR A C 1
ATOM 892 O O . THR A 1 118 ? 8.954 -13.756 -4.000 1.00 84.12 118 THR A O 1
ATOM 895 N N . LEU A 1 119 ? 7.974 -12.617 -5.653 1.00 82.88 119 LEU A N 1
ATOM 896 C CA . LEU A 1 119 ? 7.353 -11.643 -4.759 1.00 82.88 119 LEU A CA 1
ATOM 897 C C . LEU A 1 119 ? 6.185 -12.249 -3.965 1.00 82.88 119 LEU A C 1
ATOM 899 O O . LEU A 1 119 ? 5.877 -11.752 -2.884 1.00 82.88 119 LEU A O 1
ATOM 903 N N . ALA A 1 120 ? 5.517 -13.284 -4.476 1.00 78.69 120 ALA A N 1
ATOM 904 C CA . ALA A 1 120 ? 4.384 -13.931 -3.815 1.00 78.69 120 ALA A CA 1
ATOM 905 C C . ALA A 1 120 ? 4.799 -15.040 -2.829 1.00 78.69 120 ALA A C 1
ATOM 907 O O . ALA A 1 120 ? 4.159 -15.194 -1.788 1.00 78.69 120 ALA A O 1
ATOM 908 N N . SER A 1 121 ? 5.874 -15.778 -3.105 1.00 70.88 121 SER A N 1
ATOM 909 C CA . SER A 1 121 ? 6.305 -16.953 -2.330 1.00 70.88 121 SER A CA 1
ATOM 910 C C . SER A 1 121 ? 6.856 -16.624 -0.938 1.00 70.88 121 SER A C 1
ATOM 912 O O . SER A 1 121 ? 6.894 -17.483 -0.065 1.00 70.88 121 SER A O 1
ATOM 914 N N . GLY A 1 122 ? 7.184 -15.362 -0.652 1.00 57.53 122 GLY A N 1
ATOM 915 C CA . GLY A 1 122 ? 7.591 -14.932 0.689 1.00 57.53 122 GLY A CA 1
ATOM 916 C C . GLY A 1 122 ? 6.460 -14.809 1.726 1.00 57.53 122 GLY A C 1
ATOM 917 O O . GLY A 1 122 ? 6.715 -14.224 2.774 1.00 57.53 122 GLY A O 1
ATOM 918 N N . SER A 1 123 ? 5.224 -15.242 1.428 1.00 52.47 123 SER A N 1
ATOM 919 C CA . SER A 1 123 ? 4.029 -14.998 2.268 1.00 52.47 123 SER A CA 1
ATOM 920 C C . SER A 1 123 ? 3.724 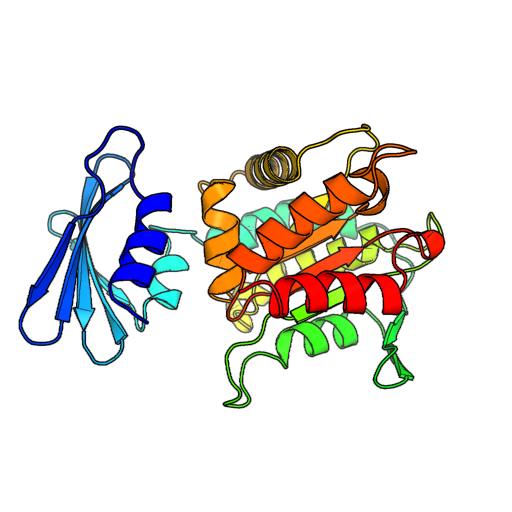-16.077 3.313 1.00 52.47 123 SER A C 1
ATOM 922 O O . SER A 1 123 ? 3.174 -15.730 4.352 1.00 52.47 123 SER A O 1
ATOM 924 N N . ASP A 1 124 ? 4.025 -17.350 3.031 1.00 51.22 124 ASP A N 1
ATOM 925 C CA . ASP A 1 124 ? 3.250 -18.469 3.609 1.00 51.22 124 ASP A CA 1
ATOM 926 C C . ASP A 1 124 ? 4.053 -19.504 4.412 1.00 51.22 124 ASP A C 1
ATOM 928 O O . ASP A 1 124 ? 3.471 -20.424 4.978 1.00 51.22 124 ASP A O 1
ATOM 932 N N . ASP A 1 125 ? 5.373 -19.362 4.533 1.00 47.12 125 ASP A N 1
ATOM 933 C CA . ASP A 1 125 ? 6.220 -20.478 4.986 1.00 47.12 125 ASP A CA 1
ATOM 934 C C . ASP A 1 125 ? 6.416 -20.574 6.514 1.00 47.12 125 ASP A C 1
ATOM 936 O O . ASP A 1 125 ? 7.445 -21.045 6.998 1.00 47.12 125 ASP A O 1
ATOM 940 N N . GLY A 1 126 ? 5.464 -20.063 7.309 1.00 49.25 126 GLY A N 1
ATOM 941 C CA . GLY A 1 126 ? 5.521 -20.095 8.784 1.00 49.25 126 GLY A CA 1
ATOM 942 C C . GLY A 1 126 ? 6.743 -19.394 9.404 1.00 49.25 126 GLY A C 1
ATOM 943 O O . GLY A 1 126 ? 6.977 -19.493 10.606 1.00 49.25 126 GLY A O 1
ATOM 944 N N . THR A 1 127 ? 7.532 -18.698 8.586 1.00 52.25 127 THR A N 1
ATOM 945 C CA . THR A 1 127 ? 8.733 -17.967 8.980 1.00 52.25 127 THR A CA 1
ATOM 946 C C . THR A 1 127 ? 8.339 -16.607 9.546 1.00 52.25 127 THR A C 1
ATOM 948 O O . THR A 1 127 ? 7.307 -16.046 9.172 1.00 52.25 127 THR A O 1
ATOM 951 N N . GLU A 1 128 ? 9.160 -16.063 10.446 1.00 61.00 128 GLU A N 1
ATOM 952 C CA . GLU A 1 128 ? 8.912 -14.746 11.035 1.00 61.00 128 GLU A CA 1
ATOM 953 C C . GLU A 1 128 ? 8.635 -13.676 9.961 1.00 61.00 128 GLU A C 1
ATOM 955 O O . GLU A 1 128 ? 9.245 -13.705 8.883 1.00 61.00 128 GLU A O 1
ATOM 960 N N . PRO A 1 129 ? 7.717 -12.727 10.232 1.00 65.31 129 PRO A N 1
ATOM 961 C CA . PRO A 1 129 ? 7.364 -11.682 9.282 1.00 65.31 129 PRO A CA 1
ATOM 962 C C . PRO A 1 129 ? 8.615 -10.902 8.870 1.00 65.31 129 PRO A C 1
ATOM 964 O O . PRO A 1 129 ? 9.253 -10.237 9.685 1.00 65.31 129 PRO A O 1
ATOM 967 N N . ARG A 1 130 ? 8.956 -10.991 7.583 1.00 74.31 130 ARG A N 1
ATOM 968 C CA . ARG A 1 130 ? 10.140 -10.363 6.996 1.00 74.31 130 ARG A CA 1
ATOM 969 C C . ARG A 1 130 ? 9.753 -9.430 5.865 1.00 74.31 130 ARG A C 1
ATOM 971 O O . ARG A 1 130 ? 8.930 -9.761 5.012 1.00 74.31 130 ARG A O 1
ATOM 978 N N . THR A 1 131 ? 10.410 -8.279 5.831 1.00 78.94 131 THR A N 1
ATOM 979 C CA . THR A 1 131 ? 10.263 -7.323 4.736 1.00 78.94 131 THR A CA 1
ATOM 980 C C . THR A 1 131 ? 11.146 -7.746 3.574 1.00 78.94 131 THR A C 1
ATOM 982 O O . THR A 1 131 ? 12.354 -7.918 3.734 1.00 78.94 131 THR A O 1
ATOM 985 N N . LEU A 1 132 ? 10.537 -7.944 2.408 1.00 84.25 132 LEU A N 1
ATOM 986 C CA . LEU A 1 132 ? 11.236 -8.317 1.184 1.00 84.25 132 LEU A CA 1
ATOM 987 C C . LEU A 1 132 ? 11.526 -7.063 0.362 1.00 84.25 132 LEU A C 1
ATOM 989 O O . LEU A 1 132 ? 10.605 -6.337 -0.013 1.00 84.25 132 LEU A O 1
ATOM 993 N N . VAL A 1 133 ? 12.799 -6.849 0.037 1.00 84.50 133 VAL A N 1
ATOM 994 C CA . VAL A 1 133 ? 13.229 -5.798 -0.890 1.00 84.50 133 VAL A CA 1
ATOM 995 C C . VAL A 1 133 ? 13.743 -6.457 -2.167 1.00 84.50 133 VAL A C 1
ATOM 997 O O . VAL A 1 133 ? 14.743 -7.177 -2.134 1.00 84.50 133 VAL A O 1
ATOM 1000 N N . LEU A 1 134 ? 13.053 -6.226 -3.284 1.00 86.81 134 LEU A N 1
ATOM 1001 C CA . LEU A 1 134 ? 13.471 -6.648 -4.618 1.00 86.81 134 LEU A CA 1
ATOM 1002 C C . LEU A 1 134 ? 14.158 -5.483 -5.326 1.00 86.81 134 LEU A C 1
ATOM 1004 O O . LEU A 1 134 ? 13.604 -4.391 -5.421 1.00 86.81 134 LEU A O 1
ATOM 1008 N N . LEU A 1 135 ? 15.348 -5.738 -5.857 1.00 86.31 135 LEU A N 1
ATOM 1009 C CA . LEU A 1 135 ? 16.110 -4.764 -6.626 1.00 86.31 135 LEU A CA 1
ATOM 1010 C C . LEU A 1 135 ? 16.032 -5.106 -8.104 1.00 86.31 135 LEU A C 1
ATOM 1012 O O . LEU A 1 135 ? 16.257 -6.256 -8.477 1.00 86.31 135 LEU A O 1
ATOM 1016 N N . ILE A 1 136 ? 15.728 -4.104 -8.920 1.00 87.31 136 ILE A N 1
ATOM 1017 C CA . ILE A 1 136 ? 15.736 -4.203 -10.375 1.00 87.31 136 ILE A CA 1
ATOM 1018 C C . ILE A 1 136 ? 16.789 -3.224 -10.888 1.00 87.31 136 ILE A C 1
ATOM 1020 O O . ILE A 1 136 ? 16.579 -2.007 -10.901 1.00 87.31 136 ILE A O 1
ATOM 1024 N N . ASP A 1 137 ? 17.928 -3.763 -11.300 1.00 85.44 137 ASP A N 1
ATOM 1025 C CA . ASP A 1 137 ? 19.006 -3.022 -11.938 1.00 85.44 137 ASP A CA 1
ATOM 1026 C C . ASP A 1 137 ? 18.984 -3.207 -13.465 1.00 85.44 137 ASP A C 1
ATOM 1028 O O . ASP A 1 137 ? 18.199 -3.965 -14.035 1.00 85.44 137 ASP A O 1
ATOM 1032 N N . GLY A 1 138 ? 19.785 -2.396 -14.150 1.00 81.69 138 GLY A N 1
ATOM 1033 C CA . GLY A 1 138 ? 19.946 -2.445 -15.599 1.00 81.69 138 GLY A CA 1
ATOM 1034 C C . GLY A 1 138 ? 20.072 -1.060 -16.237 1.00 81.69 138 GLY A C 1
ATOM 1035 O O . GLY A 1 138 ? 19.753 -0.039 -15.603 1.00 81.69 138 GLY A O 1
ATOM 1036 N N . PRO A 1 139 ? 20.523 -0.992 -17.501 1.00 81.00 139 PRO A N 1
ATOM 1037 C CA . PRO A 1 139 ? 20.777 0.265 -18.195 1.00 81.00 139 PRO A CA 1
ATOM 1038 C C . PRO A 1 139 ? 19.506 1.102 -18.408 1.00 81.00 139 PRO A C 1
ATOM 1040 O O . PRO A 1 139 ? 18.367 0.646 -18.239 1.00 81.00 139 PRO A O 1
ATOM 1043 N N . ALA A 1 140 ? 19.693 2.379 -18.745 1.00 79.81 140 ALA A N 1
ATOM 1044 C CA . ALA A 1 140 ? 18.585 3.251 -19.120 1.00 79.81 140 ALA A CA 1
ATOM 1045 C C . ALA A 1 140 ? 17.882 2.697 -20.373 1.00 79.81 140 ALA A C 1
ATOM 1047 O O . ALA A 1 140 ? 18.537 2.227 -21.298 1.00 79.81 140 ALA A O 1
ATOM 1048 N N . GLY A 1 141 ? 16.547 2.724 -20.386 1.00 80.06 141 GLY A N 1
ATOM 1049 C CA . GLY A 1 141 ? 15.754 2.242 -21.523 1.00 80.06 141 GLY A CA 1
ATOM 1050 C C . GLY A 1 141 ? 15.585 0.720 -21.634 1.00 80.06 141 GLY A C 1
ATOM 1051 O O . GLY A 1 141 ? 14.860 0.280 -22.515 1.00 80.06 141 GLY A O 1
ATOM 1052 N N . ILE A 1 142 ? 16.156 -0.088 -20.729 1.00 84.44 142 ILE A N 1
ATOM 1053 C CA . ILE A 1 142 ? 16.067 -1.566 -20.794 1.00 84.44 142 ILE A CA 1
ATOM 1054 C C . ILE A 1 142 ? 14.664 -2.138 -20.505 1.00 84.44 142 ILE A C 1
ATOM 1056 O O . ILE A 1 142 ? 14.429 -3.326 -20.682 1.00 84.44 142 ILE A O 1
ATOM 1060 N N . GLY A 1 143 ? 13.724 -1.304 -20.043 1.00 87.00 143 GLY A N 1
ATOM 1061 C CA . GLY A 1 143 ? 12.340 -1.719 -19.780 1.00 87.00 143 GLY A CA 1
ATOM 1062 C C . GLY A 1 143 ? 11.970 -1.954 -18.310 1.00 87.00 143 GLY A C 1
ATOM 1063 O O . GLY A 1 143 ? 10.929 -2.550 -18.058 1.00 87.00 143 GLY A O 1
ATOM 1064 N N . LYS A 1 144 ? 12.744 -1.457 -17.329 1.00 89.19 144 LYS A N 1
ATOM 1065 C CA . LYS A 1 144 ? 12.414 -1.554 -15.882 1.00 89.19 144 LYS A CA 1
ATOM 1066 C C . LYS A 1 144 ? 11.008 -1.036 -15.551 1.00 89.19 144 LYS A C 1
ATOM 1068 O O . LYS A 1 144 ? 10.207 -1.728 -14.927 1.00 89.19 144 LYS A O 1
ATOM 1073 N N . THR A 1 145 ? 10.676 0.149 -16.051 1.00 89.62 145 THR A N 1
ATOM 1074 C CA . THR A 1 145 ? 9.345 0.746 -15.908 1.00 89.62 145 THR A CA 1
ATOM 1075 C C . THR A 1 145 ? 8.262 -0.115 -16.556 1.00 89.62 145 THR A C 1
ATOM 1077 O O . THR A 1 145 ? 7.203 -0.339 -15.971 1.00 89.62 145 THR A O 1
ATOM 1080 N N . SER A 1 146 ? 8.525 -0.649 -17.752 1.00 89.75 146 SER A N 1
ATOM 1081 C CA . SER A 1 146 ? 7.602 -1.550 -18.451 1.00 89.75 146 SER A CA 1
ATOM 1082 C C . SER A 1 146 ? 7.382 -2.855 -17.681 1.00 89.75 146 SER A C 1
ATOM 1084 O O . SER A 1 146 ? 6.260 -3.362 -17.647 1.00 89.75 146 SER A O 1
ATOM 1086 N N . LEU A 1 147 ? 8.413 -3.365 -17.003 1.00 89.62 147 LEU A N 1
ATOM 1087 C CA . LEU A 1 147 ? 8.336 -4.546 -16.146 1.00 89.62 147 LEU A CA 1
ATOM 1088 C C . LEU A 1 147 ? 7.417 -4.304 -14.949 1.00 89.62 147 LEU A C 1
ATOM 1090 O O . LEU A 1 147 ? 6.476 -5.068 -14.740 1.00 89.62 147 LEU A O 1
ATOM 1094 N N . ILE A 1 148 ? 7.643 -3.220 -14.201 1.00 92.38 148 ILE A N 1
ATOM 1095 C CA . ILE A 1 148 ? 6.815 -2.870 -13.039 1.00 92.38 148 ILE A CA 1
ATOM 1096 C C . ILE A 1 148 ? 5.362 -2.640 -13.461 1.00 92.38 148 ILE A C 1
ATOM 1098 O O . ILE A 1 148 ? 4.449 -3.131 -12.795 1.00 92.38 148 ILE A O 1
ATOM 1102 N N . ARG A 1 149 ? 5.123 -1.961 -14.590 1.00 92.38 149 ARG A N 1
ATOM 1103 C CA . ARG A 1 149 ? 3.770 -1.780 -15.140 1.00 92.38 149 ARG A CA 1
ATOM 1104 C C . ARG A 1 149 ? 3.112 -3.113 -15.488 1.00 92.38 149 ARG A C 1
ATOM 1106 O O . ARG A 1 149 ? 1.964 -3.329 -15.107 1.00 92.38 149 ARG A O 1
ATOM 1113 N N . SER A 1 150 ? 3.839 -4.016 -16.144 1.00 91.44 150 SER A N 1
ATOM 1114 C CA . SER A 1 150 ? 3.330 -5.342 -16.518 1.00 91.44 150 SER A CA 1
ATOM 1115 C C . SER A 1 150 ? 2.972 -6.182 -15.289 1.00 91.44 150 SER A C 1
ATOM 1117 O O . SER A 1 150 ? 1.882 -6.748 -15.227 1.00 91.44 150 SER A O 1
ATOM 1119 N N . LEU A 1 151 ? 3.840 -6.198 -14.270 1.00 92.00 151 LEU A N 1
ATOM 1120 C CA . LEU A 1 151 ? 3.562 -6.828 -12.974 1.00 92.00 151 LEU A CA 1
ATOM 1121 C C . LEU A 1 151 ? 2.307 -6.226 -12.327 1.00 92.00 151 LEU A C 1
ATOM 1123 O O . LEU A 1 151 ? 1.393 -6.944 -11.923 1.00 92.00 151 LEU A O 1
ATOM 1127 N N . SER A 1 152 ? 2.244 -4.895 -12.272 1.00 94.56 152 SER A N 1
ATOM 1128 C CA . SER A 1 152 ? 1.146 -4.146 -11.656 1.00 94.56 152 SER A CA 1
ATOM 1129 C C . SER A 1 152 ? -0.195 -4.439 -12.327 1.00 94.56 152 SER A C 1
ATOM 1131 O O . SER A 1 152 ? -1.204 -4.608 -11.641 1.00 94.56 152 SER A O 1
ATOM 1133 N N . TYR A 1 153 ? -0.216 -4.531 -13.654 1.00 94.31 153 TYR A N 1
ATOM 1134 C CA . TYR A 1 153 ? -1.412 -4.873 -14.415 1.00 94.31 153 TYR A CA 1
ATOM 1135 C C . TYR A 1 153 ? -1.821 -6.328 -14.228 1.00 94.31 153 TYR A C 1
ATOM 1137 O O . TYR A 1 153 ? -2.984 -6.590 -13.931 1.00 94.31 153 TYR A O 1
ATOM 1145 N N . ASN A 1 154 ? -0.877 -7.268 -14.322 1.00 92.38 154 ASN A N 1
ATOM 1146 C CA . ASN A 1 154 ? -1.168 -8.688 -14.142 1.00 92.38 154 ASN A CA 1
ATOM 1147 C C . ASN A 1 154 ? -1.768 -8.967 -12.759 1.00 92.38 154 ASN A C 1
ATOM 1149 O O . ASN A 1 154 ? -2.748 -9.709 -12.658 1.00 92.38 154 ASN A O 1
ATOM 1153 N N . ARG A 1 155 ? -1.255 -8.322 -11.702 1.00 93.50 155 ARG A N 1
ATOM 1154 C CA . ARG A 1 155 ? -1.856 -8.421 -10.364 1.00 93.50 155 ARG A CA 1
ATOM 1155 C C . ARG A 1 155 ? -3.244 -7.808 -10.293 1.00 93.50 155 ARG A C 1
ATOM 1157 O O . ARG A 1 155 ? -4.130 -8.413 -9.703 1.00 93.50 155 ARG A O 1
ATOM 1164 N N . ALA A 1 156 ? -3.454 -6.644 -10.902 1.00 95.56 156 ALA A N 1
ATOM 1165 C CA . ALA A 1 156 ? -4.756 -5.984 -10.906 1.00 95.56 156 ALA A CA 1
ATOM 1166 C C . ALA A 1 156 ? -5.826 -6.810 -11.644 1.00 95.56 156 ALA A C 1
ATOM 1168 O O . ALA A 1 156 ? -6.927 -6.995 -11.129 1.00 95.56 156 ALA A O 1
ATOM 1169 N N . VAL A 1 157 ? -5.489 -7.370 -12.811 1.00 95.19 157 VAL A N 1
ATOM 1170 C CA . VAL A 1 157 ? -6.380 -8.237 -13.600 1.00 95.19 157 VAL A CA 1
ATOM 1171 C C . VAL A 1 157 ? -6.774 -9.487 -12.818 1.00 95.19 157 VAL A C 1
ATOM 1173 O O . VAL A 1 157 ? -7.948 -9.853 -12.786 1.00 95.19 157 VAL A O 1
ATOM 1176 N N . ASN A 1 158 ? -5.805 -10.130 -12.166 1.00 94.31 158 ASN A N 1
ATOM 1177 C CA . ASN A 1 158 ? -6.025 -11.399 -11.479 1.00 94.31 158 ASN A CA 1
ATOM 1178 C C . ASN A 1 158 ? -6.381 -11.242 -9.992 1.00 94.31 158 ASN A C 1
ATOM 1180 O O . ASN A 1 158 ? -6.585 -12.244 -9.308 1.00 94.31 158 ASN A O 1
ATOM 1184 N N . PHE A 1 159 ? -6.513 -10.011 -9.483 1.00 95.06 159 PHE A N 1
ATOM 1185 C CA . PHE A 1 159 ? -6.697 -9.736 -8.055 1.00 95.06 159 PHE A CA 1
ATOM 1186 C C . PHE A 1 159 ? -7.874 -10.506 -7.456 1.00 95.06 159 PHE A C 1
ATOM 1188 O O . PHE A 1 159 ? -7.756 -11.108 -6.395 1.00 95.06 159 PHE A O 1
ATOM 1195 N N . ARG A 1 160 ? -9.011 -10.552 -8.160 1.00 92.44 160 ARG A N 1
ATOM 1196 C CA . ARG A 1 160 ? -10.215 -11.257 -7.690 1.00 92.44 160 ARG A CA 1
ATOM 1197 C C . ARG A 1 160 ? -10.004 -12.766 -7.538 1.00 92.44 160 ARG A C 1
ATOM 1199 O O . ARG A 1 160 ? -10.637 -13.352 -6.669 1.00 92.44 160 ARG A O 1
ATOM 1206 N N . ARG A 1 161 ? -9.128 -13.363 -8.351 1.00 91.62 161 ARG A N 1
ATOM 1207 C CA . ARG A 1 161 ? -8.823 -14.799 -8.341 1.00 91.62 161 ARG A CA 1
ATOM 1208 C C . ARG A 1 161 ? -7.752 -15.137 -7.308 1.00 91.62 161 ARG A C 1
ATOM 1210 O O . ARG A 1 161 ? -7.954 -16.036 -6.504 1.00 91.62 161 ARG A O 1
ATOM 1217 N N . ASP A 1 162 ? -6.649 -14.391 -7.322 1.00 88.75 162 ASP A N 1
ATOM 1218 C CA . ASP A 1 162 ? -5.430 -14.788 -6.611 1.00 88.75 162 ASP A CA 1
ATOM 1219 C C . ASP A 1 162 ? -5.238 -14.024 -5.291 1.00 88.75 162 ASP A C 1
ATOM 1221 O O . ASP A 1 162 ? -4.419 -14.425 -4.470 1.00 88.75 162 ASP A O 1
ATOM 1225 N N . GLN A 1 163 ? -5.944 -12.898 -5.096 1.00 88.44 163 GLN A N 1
ATOM 1226 C CA . GLN A 1 163 ? -5.817 -11.986 -3.942 1.00 88.44 163 GLN A CA 1
ATOM 1227 C C . GLN A 1 163 ? -4.355 -11.626 -3.599 1.00 88.44 163 GLN A C 1
ATOM 1229 O O . GLN A 1 163 ? -4.025 -11.289 -2.459 1.00 88.44 163 GLN A O 1
ATOM 1234 N N . ARG A 1 164 ? -3.462 -11.679 -4.601 1.00 91.00 164 ARG A N 1
ATOM 1235 C CA . ARG A 1 164 ? -2.056 -11.283 -4.468 1.00 91.00 164 ARG A CA 1
ATOM 1236 C C . ARG A 1 164 ? -1.970 -9.775 -4.183 1.00 91.00 164 ARG A C 1
ATOM 1238 O O . ARG A 1 164 ? -2.787 -9.017 -4.712 1.00 91.00 164 ARG A O 1
ATOM 1245 N N . PRO A 1 165 ? -0.980 -9.310 -3.398 1.00 93.50 165 PRO A N 1
ATOM 1246 C CA . PRO A 1 165 ? -0.884 -7.900 -3.020 1.00 93.50 165 PRO A CA 1
ATOM 1247 C C . PRO A 1 165 ? -0.729 -7.002 -4.247 1.00 93.50 165 PRO A C 1
ATOM 1249 O O . PRO A 1 165 ? 0.158 -7.237 -5.066 1.00 93.50 165 PRO A O 1
ATOM 1252 N N . LEU A 1 166 ? -1.554 -5.967 -4.384 1.00 95.75 166 LEU A N 1
ATOM 1253 C CA . LEU A 1 166 ? -1.479 -5.048 -5.527 1.00 95.75 166 LEU A CA 1
ATOM 1254 C C . LEU A 1 166 ? -0.163 -4.267 -5.515 1.00 95.75 166 LEU A C 1
ATOM 1256 O O . LEU A 1 166 ? 0.405 -4.043 -4.453 1.00 95.75 166 LEU A O 1
ATOM 1260 N N . ILE A 1 167 ? 0.331 -3.845 -6.678 1.00 96.19 167 ILE A N 1
ATOM 1261 C CA . ILE A 1 167 ? 1.563 -3.046 -6.756 1.00 96.19 167 ILE A CA 1
ATOM 1262 C C . ILE A 1 167 ? 1.200 -1.573 -6.922 1.00 96.19 167 ILE A C 1
ATOM 1264 O O . ILE A 1 167 ? 0.601 -1.210 -7.934 1.00 96.19 167 ILE A O 1
ATOM 1268 N N . LEU A 1 168 ? 1.588 -0.737 -5.956 1.00 96.38 168 LEU A N 1
ATOM 1269 C CA . LEU A 1 168 ? 1.578 0.717 -6.099 1.00 96.38 168 LEU A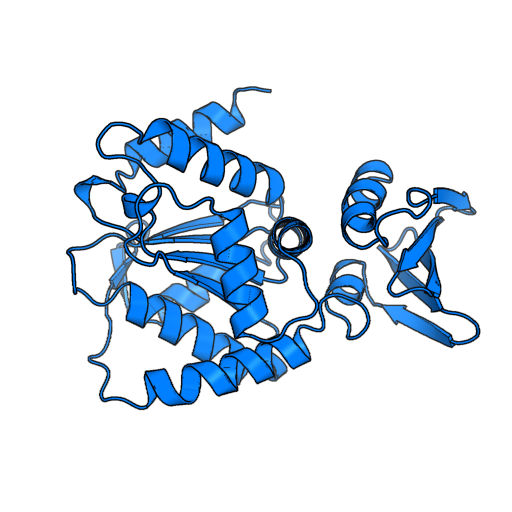 CA 1
ATOM 1270 C C . LEU A 1 168 ? 2.854 1.137 -6.835 1.00 96.38 168 LEU A C 1
ATOM 1272 O O . LEU A 1 168 ? 3.934 1.155 -6.245 1.00 96.38 168 LEU A O 1
ATOM 1276 N N . HIS A 1 169 ? 2.730 1.449 -8.125 1.00 95.06 169 HIS A N 1
ATOM 1277 C CA . HIS A 1 169 ? 3.841 1.951 -8.937 1.00 95.06 169 HIS A CA 1
ATOM 1278 C C . HIS A 1 169 ? 4.023 3.453 -8.711 1.00 95.06 169 HIS A C 1
ATOM 1280 O O . HIS A 1 169 ? 3.192 4.256 -9.130 1.00 95.06 169 HIS A O 1
ATOM 1286 N N . VAL A 1 170 ? 5.119 3.803 -8.047 1.00 92.44 170 VAL A N 1
ATOM 1287 C CA . VAL A 1 170 ? 5.573 5.162 -7.762 1.00 92.44 170 VAL A CA 1
ATOM 1288 C C . VAL A 1 170 ? 6.681 5.507 -8.751 1.00 92.44 170 VAL A C 1
ATOM 1290 O O . VAL A 1 170 ? 7.811 5.042 -8.622 1.00 92.44 170 VAL A O 1
ATOM 1293 N N . GLU A 1 171 ? 6.336 6.285 -9.772 1.00 88.88 171 GLU A N 1
ATOM 1294 C CA . GLU A 1 171 ? 7.242 6.660 -10.862 1.00 88.88 171 GLU A CA 1
ATOM 1295 C C . GLU A 1 171 ? 7.870 8.036 -10.601 1.00 88.88 171 GLU A C 1
ATOM 1297 O O . GLU A 1 171 ? 7.154 9.029 -10.424 1.00 88.88 171 GLU A O 1
ATOM 1302 N N . SER A 1 172 ? 9.205 8.101 -10.612 1.00 81.62 172 SER A N 1
ATOM 1303 C CA . SER A 1 172 ? 9.936 9.368 -10.662 1.00 81.62 172 SER A CA 1
ATOM 1304 C C . SER A 1 172 ? 9.656 10.087 -11.981 1.00 81.62 172 SER A C 1
ATOM 1306 O O . SER A 1 172 ? 9.550 9.478 -13.045 1.00 81.62 172 SER A O 1
ATOM 1308 N N . ARG A 1 173 ? 9.517 11.413 -11.930 1.00 71.56 173 ARG A N 1
ATOM 1309 C CA . ARG A 1 173 ? 9.141 12.230 -13.098 1.00 71.56 173 ARG A CA 1
ATOM 1310 C C . ARG A 1 173 ? 10.313 12.991 -13.704 1.00 71.56 173 ARG A C 1
ATOM 1312 O O . ARG A 1 173 ? 10.088 14.005 -14.368 1.00 71.56 173 ARG A O 1
ATOM 1319 N N . GLY A 1 174 ? 11.546 12.569 -13.427 1.00 64.69 174 GLY A N 1
ATOM 1320 C CA . GLY A 1 174 ? 12.742 13.295 -13.847 1.00 64.69 174 GLY A CA 1
ATOM 1321 C C . GLY A 1 174 ? 12.851 14.694 -13.232 1.00 64.69 174 GLY A C 1
ATOM 1322 O O . GLY A 1 174 ? 13.532 15.556 -13.786 1.00 64.69 174 GLY A O 1
ATOM 1323 N N . ARG A 1 175 ? 12.158 14.959 -12.114 1.00 62.91 175 ARG A N 1
ATOM 1324 C CA . ARG A 1 175 ? 12.365 16.179 -11.325 1.00 62.91 175 ARG A CA 1
ATOM 1325 C C . ARG A 1 175 ? 13.324 15.836 -10.192 1.00 62.91 175 ARG A C 1
ATOM 1327 O O . ARG A 1 175 ? 13.044 14.930 -9.417 1.00 62.91 175 ARG A O 1
ATOM 1334 N N . MET A 1 176 ? 14.428 16.569 -10.090 1.00 56.72 176 MET A N 1
ATOM 1335 C CA . MET A 1 176 ? 15.339 16.445 -8.949 1.00 56.72 176 MET A CA 1
ATOM 1336 C C . MET A 1 176 ? 14.621 16.844 -7.649 1.00 56.72 176 MET A C 1
ATOM 1338 O O . MET A 1 176 ? 13.784 17.750 -7.667 1.00 56.72 176 MET A O 1
ATOM 1342 N N . LEU A 1 177 ? 14.984 16.195 -6.534 1.00 56.31 177 LEU A N 1
ATOM 1343 C CA . LEU A 1 177 ? 14.520 16.499 -5.167 1.00 56.31 177 LEU A CA 1
ATOM 1344 C C . LEU A 1 177 ? 13.028 16.220 -4.898 1.00 56.31 177 LEU A C 1
ATOM 1346 O O . LEU A 1 177 ? 12.381 16.950 -4.146 1.00 56.31 177 LEU A O 1
ATOM 1350 N N . GLN A 1 178 ? 12.454 15.177 -5.498 1.00 67.25 178 GLN A N 1
ATOM 1351 C CA . GLN A 1 178 ? 11.088 14.761 -5.163 1.00 67.25 178 GLN A CA 1
ATOM 1352 C C . GLN A 1 178 ? 11.062 13.971 -3.852 1.00 67.25 178 GLN A C 1
ATOM 1354 O O . GLN A 1 178 ? 11.824 13.024 -3.678 1.00 67.25 178 GLN A O 1
ATOM 1359 N N . ASN A 1 179 ? 10.159 14.342 -2.942 1.00 80.12 179 ASN A N 1
ATOM 1360 C CA . ASN A 1 179 ? 9.875 13.543 -1.758 1.00 80.12 179 ASN A CA 1
ATOM 1361 C C . ASN A 1 179 ? 9.057 12.308 -2.162 1.00 80.12 179 ASN A C 1
ATOM 1363 O O . ASN A 1 179 ? 8.079 12.411 -2.910 1.00 80.12 179 ASN A O 1
ATOM 1367 N N . ILE A 1 180 ? 9.439 11.136 -1.657 1.00 84.69 180 ILE A N 1
ATOM 1368 C CA . ILE A 1 180 ? 8.707 9.889 -1.879 1.00 84.69 180 ILE A CA 1
ATOM 1369 C C . ILE A 1 180 ? 7.227 9.982 -1.481 1.00 84.69 180 ILE A C 1
ATOM 1371 O O . ILE A 1 180 ? 6.376 9.399 -2.156 1.00 84.69 180 ILE A O 1
ATOM 1375 N N . THR A 1 181 ? 6.896 10.746 -0.436 1.00 88.00 181 THR A N 1
ATOM 1376 C CA . THR A 1 181 ? 5.510 10.939 0.014 1.00 88.00 181 THR A CA 1
ATOM 1377 C C . THR A 1 181 ? 4.664 11.643 -1.045 1.00 88.00 181 THR A C 1
ATOM 1379 O O . THR A 1 181 ? 3.544 11.209 -1.323 1.00 88.00 181 THR A O 1
ATOM 1382 N N . ASP A 1 182 ? 5.221 12.652 -1.715 1.00 88.56 182 ASP A N 1
ATOM 1383 C CA . ASP A 1 182 ? 4.556 13.376 -2.801 1.00 88.56 182 ASP A CA 1
ATOM 1384 C C . ASP A 1 182 ? 4.335 12.474 -4.017 1.00 88.56 182 ASP A C 1
ATOM 1386 O O . ASP A 1 182 ? 3.281 12.517 -4.658 1.00 88.56 182 ASP A O 1
ATOM 1390 N N . LEU A 1 183 ? 5.311 11.618 -4.332 1.00 89.94 183 LEU A N 1
ATOM 1391 C CA . LEU A 1 183 ? 5.191 10.657 -5.426 1.00 89.94 183 LEU A CA 1
ATOM 1392 C C . LEU A 1 183 ? 4.134 9.587 -5.134 1.00 89.94 183 LEU A C 1
ATOM 1394 O O . LEU A 1 183 ? 3.356 9.229 -6.026 1.00 89.94 183 LEU A O 1
ATOM 1398 N N . MET A 1 184 ? 4.057 9.106 -3.889 1.00 92.50 184 MET A N 1
ATOM 1399 C CA . MET A 1 184 ? 2.986 8.210 -3.445 1.00 92.50 184 MET A CA 1
ATOM 1400 C C . MET A 1 184 ? 1.623 8.893 -3.563 1.00 92.50 184 MET A C 1
ATOM 1402 O O . MET A 1 184 ? 0.727 8.346 -4.207 1.00 92.50 184 MET A O 1
ATOM 1406 N N . ALA A 1 185 ? 1.477 10.106 -3.022 1.00 92.88 185 ALA A N 1
ATOM 1407 C CA . ALA A 1 185 ? 0.239 10.879 -3.102 1.00 92.88 185 ALA A CA 1
ATOM 1408 C C . ALA A 1 185 ? -0.205 11.090 -4.557 1.00 92.88 185 ALA A C 1
ATOM 1410 O O . ALA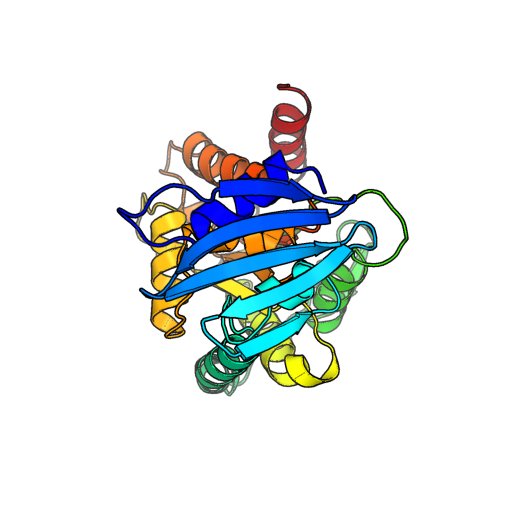 A 1 185 ? -1.365 10.856 -4.899 1.00 92.88 185 ALA A O 1
ATOM 1411 N N . PHE A 1 186 ? 0.728 11.446 -5.441 1.00 92.38 186 PHE A N 1
ATOM 1412 C CA . PHE A 1 186 ? 0.451 11.607 -6.863 1.00 92.38 186 PHE A CA 1
ATOM 1413 C C . PHE A 1 186 ? -0.032 10.297 -7.520 1.00 92.38 186 PHE A C 1
ATOM 1415 O O . PHE A 1 186 ? -0.979 10.292 -8.317 1.00 92.38 186 PHE A O 1
ATOM 1422 N N . SER A 1 187 ? 0.597 9.171 -7.179 1.00 93.75 187 SER A N 1
ATOM 1423 C CA . SER A 1 187 ? 0.240 7.851 -7.713 1.00 93.75 187 SER A CA 1
ATOM 1424 C C . SER A 1 187 ? -1.163 7.423 -7.260 1.00 93.75 187 SER A C 1
ATOM 1426 O O . SER A 1 187 ? -1.974 6.981 -8.077 1.00 93.75 187 SER A O 1
ATOM 1428 N N . LEU A 1 188 ? -1.498 7.654 -5.986 1.00 95.50 188 LEU A N 1
ATOM 1429 C CA . LEU A 1 188 ? -2.828 7.404 -5.415 1.00 95.50 188 LEU A CA 1
ATOM 1430 C C . LEU A 1 188 ? -3.911 8.281 -6.066 1.00 95.50 188 LEU A C 1
ATOM 1432 O O . LEU A 1 188 ? -4.977 7.782 -6.437 1.00 95.50 188 LEU A O 1
ATOM 1436 N N . GLN A 1 189 ? -3.621 9.570 -6.277 1.00 94.88 189 GLN A N 1
ATOM 1437 C CA . GLN A 1 189 ? -4.516 10.509 -6.965 1.00 94.88 189 GLN A CA 1
ATOM 1438 C C . GLN A 1 189 ? -4.772 10.100 -8.417 1.00 94.88 189 GLN A C 1
ATOM 1440 O O . GLN A 1 189 ? -5.911 10.147 -8.883 1.00 94.88 189 GLN A O 1
ATOM 1445 N N . THR A 1 190 ? -3.734 9.645 -9.123 1.00 93.12 190 THR A N 1
ATOM 1446 C CA . THR A 1 190 ? -3.856 9.157 -10.506 1.00 93.12 190 THR A CA 1
ATOM 1447 C C . THR A 1 190 ? -4.813 7.967 -10.593 1.00 93.12 190 THR A C 1
ATOM 1449 O O . THR A 1 190 ? -5.613 7.882 -11.524 1.00 93.12 190 THR A O 1
ATOM 1452 N N . LEU A 1 191 ? -4.787 7.082 -9.593 1.00 93.81 191 LEU A N 1
ATOM 1453 C CA . LEU A 1 191 ? -5.689 5.932 -9.475 1.00 93.81 191 LEU A CA 1
ATOM 1454 C C . LEU A 1 191 ? -7.070 6.280 -8.879 1.00 93.81 191 LEU A C 1
ATOM 1456 O O . LEU A 1 191 ? -7.946 5.411 -8.816 1.00 93.81 191 LEU A O 1
ATOM 1460 N N . ARG A 1 192 ? -7.287 7.538 -8.464 1.00 94.69 192 ARG A N 1
ATOM 1461 C CA . ARG A 1 192 ? -8.515 8.039 -7.813 1.00 94.69 192 ARG A CA 1
ATOM 1462 C C . ARG A 1 192 ? -8.919 7.221 -6.581 1.00 94.69 192 ARG A C 1
ATOM 1464 O O . ARG A 1 192 ? -10.094 6.877 -6.394 1.00 94.69 192 ARG A O 1
ATOM 1471 N N . LEU A 1 193 ? -7.929 6.879 -5.765 1.00 94.88 193 LEU A N 1
ATOM 1472 C CA . LEU A 1 193 ? -8.113 6.115 -4.534 1.00 94.88 193 LEU A CA 1
ATOM 1473 C C . LEU A 1 193 ? -8.414 7.053 -3.365 1.00 94.88 193 LEU A C 1
ATOM 1475 O O . LEU A 1 193 ? -7.973 8.197 -3.353 1.00 94.88 193 LEU A O 1
ATOM 1479 N N . SER A 1 194 ? -9.175 6.558 -2.389 1.00 92.25 194 SER A N 1
ATOM 1480 C CA . SER A 1 194 ? -9.422 7.255 -1.117 1.00 92.25 194 SER A CA 1
ATOM 1481 C C . SER A 1 194 ? -8.285 7.066 -0.112 1.00 92.25 194 SER A C 1
ATOM 1483 O O . SER A 1 194 ? -8.246 7.759 0.895 1.00 92.25 194 SER A O 1
ATOM 1485 N N . VAL A 1 195 ? -7.381 6.120 -0.379 1.00 94.69 195 VAL A N 1
ATOM 1486 C CA . VAL A 1 195 ? -6.194 5.869 0.440 1.00 94.69 195 VAL A CA 1
ATOM 1487 C C . VAL A 1 195 ? -5.244 7.058 0.339 1.00 94.69 195 VAL A C 1
ATOM 1489 O O . VAL A 1 195 ? -4.983 7.553 -0.759 1.00 94.69 195 VAL A O 1
ATOM 1492 N N . THR A 1 196 ? -4.711 7.483 1.478 1.00 93.69 196 THR A N 1
ATOM 1493 C CA . THR A 1 196 ? -3.731 8.568 1.599 1.00 93.69 196 THR A CA 1
ATOM 1494 C C . THR A 1 196 ? -2.303 8.020 1.727 1.00 93.69 196 THR A C 1
ATOM 1496 O O . THR A 1 196 ? -2.091 6.827 1.951 1.00 93.69 196 THR A O 1
ATOM 1499 N N . TYR A 1 197 ? -1.292 8.867 1.514 1.00 92.75 197 TYR A N 1
ATOM 1500 C CA . TYR A 1 197 ? 0.110 8.425 1.442 1.00 92.75 197 TYR A CA 1
ATOM 1501 C C . TYR A 1 197 ? 0.635 7.849 2.770 1.00 92.75 197 TYR A C 1
ATOM 1503 O O . TYR A 1 197 ? 1.467 6.952 2.749 1.00 92.75 197 TYR A O 1
ATOM 1511 N N . ASP A 1 198 ? 0.123 8.316 3.905 1.00 91.81 198 ASP A N 1
ATOM 1512 C CA . ASP A 1 198 ? 0.411 7.860 5.272 1.00 91.81 198 ASP A CA 1
ATOM 1513 C C . ASP A 1 198 ? -0.219 6.494 5.599 1.00 91.81 198 ASP A C 1
ATOM 1515 O O . ASP A 1 198 ? 0.262 5.762 6.461 1.00 91.81 198 ASP A O 1
ATOM 1519 N N . GLN A 1 199 ? -1.247 6.087 4.851 1.00 94.81 199 GLN A N 1
ATOM 1520 C CA . GLN A 1 199 ? -1.852 4.756 4.965 1.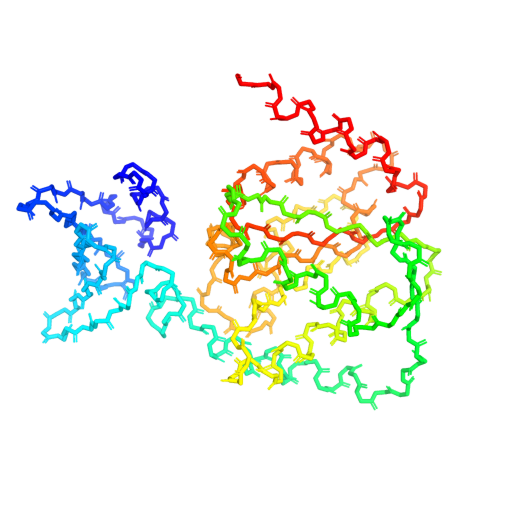00 94.81 199 GLN A CA 1
ATOM 1521 C C . GLN A 1 199 ? -1.077 3.694 4.172 1.00 94.81 199 GLN A C 1
ATOM 1523 O O . GLN A 1 199 ? -1.173 2.499 4.469 1.00 94.81 199 GLN A O 1
ATOM 1528 N N . VAL A 1 200 ? -0.288 4.099 3.169 1.00 95.06 200 VAL A N 1
ATOM 1529 C CA . VAL A 1 200 ? 0.474 3.182 2.304 1.00 95.06 200 VAL A CA 1
ATOM 1530 C C . VAL A 1 200 ? 1.452 2.312 3.101 1.00 95.06 200 VAL A C 1
ATOM 1532 O O . VAL A 1 200 ? 1.377 1.092 2.930 1.00 95.06 200 VAL A O 1
ATOM 1535 N N . PRO A 1 201 ? 2.312 2.844 3.995 1.00 92.75 201 PRO A N 1
ATOM 1536 C CA . PRO A 1 201 ? 3.239 2.017 4.769 1.00 92.75 201 PRO A CA 1
ATOM 1537 C C . PRO A 1 201 ? 2.528 0.934 5.589 1.00 92.75 201 PRO A C 1
ATOM 1539 O O . PRO A 1 201 ? 2.998 -0.202 5.659 1.00 92.75 201 PRO A O 1
ATOM 1542 N N . ILE A 1 202 ? 1.342 1.235 6.128 1.00 93.56 202 ILE A N 1
ATOM 1543 C CA . ILE A 1 202 ? 0.537 0.271 6.887 1.00 93.56 202 ILE A CA 1
ATOM 1544 C C . ILE A 1 202 ? 0.038 -0.854 5.977 1.00 93.56 202 ILE A C 1
ATOM 1546 O O . ILE A 1 202 ? 0.170 -2.031 6.319 1.00 93.56 202 ILE A O 1
ATOM 1550 N N . LEU A 1 203 ? -0.496 -0.517 4.801 1.00 95.12 203 LEU A N 1
ATOM 1551 C CA . LEU A 1 203 ? -0.945 -1.513 3.826 1.00 95.12 203 LEU A CA 1
ATOM 1552 C C . LEU A 1 203 ? 0.218 -2.368 3.308 1.00 95.12 203 LEU A C 1
ATOM 1554 O O . LEU A 1 203 ? 0.046 -3.573 3.109 1.00 95.12 203 LEU A O 1
ATOM 1558 N N . VAL A 1 204 ? 1.401 -1.776 3.122 1.00 93.12 204 VAL A N 1
ATOM 1559 C CA . VAL A 1 204 ? 2.616 -2.521 2.773 1.00 93.12 204 VAL A CA 1
ATOM 1560 C C . VAL A 1 204 ? 2.959 -3.488 3.902 1.00 93.12 204 VAL A C 1
ATOM 1562 O O . VAL A 1 204 ? 3.045 -4.688 3.662 1.00 93.12 204 VAL A O 1
ATOM 1565 N N . ARG A 1 205 ? 3.077 -3.009 5.142 1.00 90.00 205 ARG A N 1
ATOM 1566 C CA . ARG A 1 205 ? 3.434 -3.820 6.315 1.00 90.00 205 ARG A CA 1
ATOM 1567 C C . ARG A 1 205 ? 2.517 -5.025 6.537 1.00 90.00 205 ARG A C 1
ATOM 1569 O O . ARG A 1 205 ? 3.000 -6.085 6.938 1.00 90.00 205 ARG A O 1
ATOM 1576 N N . HIS A 1 206 ? 1.220 -4.882 6.262 1.00 90.62 206 HIS A N 1
ATOM 1577 C CA . HIS A 1 206 ? 0.230 -5.970 6.347 1.00 90.62 206 HIS A CA 1
ATOM 1578 C C . HIS A 1 206 ? 0.176 -6.865 5.102 1.00 90.62 206 HIS A C 1
ATOM 1580 O O . HIS A 1 206 ? -0.707 -7.716 4.987 1.00 90.62 206 HIS A O 1
ATOM 1586 N N . GLY A 1 207 ? 1.097 -6.680 4.154 1.00 91.00 207 GLY A N 1
ATOM 1587 C CA . GLY A 1 207 ? 1.183 -7.476 2.934 1.00 91.00 207 GLY A CA 1
ATOM 1588 C C . GLY A 1 207 ? -0.036 -7.308 2.028 1.00 91.00 207 GLY A C 1
ATOM 1589 O O . GLY A 1 207 ? -0.385 -8.230 1.298 1.00 91.00 207 GLY A O 1
ATOM 1590 N N . LEU A 1 208 ? -0.731 -6.171 2.097 1.00 93.62 208 LEU A N 1
ATOM 1591 C CA . LEU A 1 208 ? -1.906 -5.878 1.271 1.00 93.62 208 LEU A CA 1
ATOM 1592 C C . LEU A 1 208 ? -1.523 -5.257 -0.067 1.00 93.62 208 LEU A C 1
ATOM 1594 O O . LEU A 1 208 ? -2.174 -5.516 -1.081 1.00 93.62 208 LEU A O 1
ATOM 1598 N N . ILE A 1 209 ? -0.438 -4.487 -0.073 1.00 95.06 209 ILE A N 1
ATOM 1599 C CA . ILE A 1 209 ? 0.157 -3.921 -1.278 1.00 95.06 209 ILE A CA 1
ATOM 1600 C C . ILE A 1 209 ? 1.676 -4.121 -1.274 1.00 95.06 209 ILE A C 1
ATOM 1602 O O . ILE A 1 209 ? 2.306 -4.350 -0.246 1.00 95.06 209 ILE A O 1
ATOM 1606 N N . THR A 1 210 ? 2.267 -4.052 -2.457 1.00 94.62 210 THR A N 1
ATOM 1607 C CA . THR A 1 210 ? 3.704 -3.973 -2.705 1.00 94.62 210 THR A CA 1
ATOM 1608 C C . THR A 1 210 ? 3.999 -2.570 -3.210 1.00 94.62 210 THR A C 1
ATOM 1610 O O . THR A 1 210 ? 3.339 -2.099 -4.135 1.00 94.62 210 THR A O 1
ATOM 1613 N N . LEU A 1 211 ? 4.982 -1.897 -2.626 1.00 94.25 211 LEU A N 1
ATOM 1614 C CA . LEU A 1 211 ? 5.390 -0.578 -3.092 1.00 94.25 211 LEU A CA 1
ATOM 1615 C C . LEU A 1 211 ? 6.497 -0.720 -4.133 1.00 94.25 211 LEU A C 1
ATOM 1617 O O . LEU A 1 211 ? 7.502 -1.362 -3.852 1.00 94.25 211 LEU A O 1
ATOM 1621 N N . ALA A 1 212 ? 6.339 -0.136 -5.316 1.00 94.06 212 ALA A N 1
ATOM 1622 C CA . ALA A 1 212 ? 7.367 -0.153 -6.351 1.00 94.06 212 ALA A CA 1
ATOM 1623 C C . ALA A 1 212 ? 7.846 1.263 -6.660 1.00 94.06 212 ALA A C 1
ATOM 1625 O O . ALA A 1 212 ? 7.092 2.051 -7.221 1.00 94.06 212 ALA A O 1
ATOM 1626 N N . ILE A 1 213 ? 9.093 1.565 -6.310 1.00 91.12 213 ILE A N 1
ATOM 1627 C CA . ILE A 1 213 ? 9.745 2.853 -6.548 1.00 91.12 213 ILE A CA 1
ATOM 1628 C C . ILE A 1 213 ? 10.582 2.723 -7.816 1.00 91.12 213 ILE A C 1
ATOM 1630 O O . ILE A 1 213 ? 11.563 1.979 -7.849 1.00 91.12 213 ILE A O 1
ATOM 1634 N N . ASP A 1 214 ? 10.175 3.431 -8.861 1.00 89.38 214 ASP A N 1
ATOM 1635 C CA . ASP A 1 214 ? 10.798 3.402 -10.179 1.00 89.38 214 ASP A CA 1
ATOM 1636 C C . ASP A 1 214 ? 11.505 4.725 -10.471 1.00 89.38 214 ASP A C 1
ATOM 1638 O O . ASP A 1 214 ? 10.896 5.792 -10.390 1.00 89.38 214 ASP A O 1
ATOM 1642 N N . GLY A 1 215 ? 12.798 4.649 -10.780 1.00 84.19 215 GLY A N 1
ATOM 1643 C CA . GLY A 1 215 ? 13.679 5.815 -10.820 1.00 84.19 215 GLY A CA 1
ATOM 1644 C C . GLY A 1 215 ? 14.196 6.196 -9.434 1.00 84.19 215 GLY A C 1
ATOM 1645 O O . GLY A 1 215 ? 14.314 7.376 -9.120 1.00 84.19 215 GLY A O 1
ATOM 1646 N N . PHE A 1 216 ? 14.507 5.209 -8.586 1.00 78.19 216 PHE A N 1
ATOM 1647 C CA . PHE A 1 216 ? 15.101 5.442 -7.262 1.00 78.19 216 PHE A CA 1
ATOM 1648 C C . PHE A 1 216 ? 16.391 6.282 -7.334 1.00 78.19 216 PHE A C 1
ATOM 1650 O O . PHE A 1 216 ? 16.658 7.082 -6.441 1.00 78.19 216 PHE A O 1
ATOM 1657 N N . ASP A 1 217 ? 17.170 6.147 -8.412 1.00 75.75 217 ASP A N 1
ATOM 1658 C CA . ASP A 1 217 ? 18.371 6.950 -8.660 1.00 75.75 217 ASP A CA 1
ATOM 1659 C C . ASP A 1 217 ? 18.091 8.450 -8.848 1.00 75.75 217 ASP A C 1
ATOM 1661 O O . ASP A 1 217 ? 18.997 9.258 -8.665 1.00 75.75 217 ASP A O 1
ATOM 1665 N N . GLU A 1 218 ? 16.853 8.837 -9.159 1.00 74.50 218 GLU A N 1
ATOM 1666 C CA . GLU A 1 218 ? 16.442 10.232 -9.368 1.00 74.50 218 GLU A CA 1
ATOM 1667 C C . GLU A 1 218 ? 15.924 10.915 -8.090 1.00 74.50 218 GLU A C 1
ATOM 1669 O O . GLU A 1 218 ? 15.740 12.133 -8.070 1.00 74.50 218 GLU A O 1
ATOM 1674 N N . LEU A 1 219 ? 15.711 10.151 -7.012 1.00 71.38 219 LEU A N 1
ATOM 1675 C CA . LEU A 1 219 ? 15.305 10.691 -5.709 1.00 71.38 219 LEU A CA 1
ATOM 1676 C C . LEU A 1 219 ? 16.461 11.395 -4.980 1.00 71.38 219 LEU A C 1
ATOM 1678 O O . LEU A 1 219 ? 16.227 12.189 -4.070 1.00 71.38 219 LEU A O 1
ATOM 1682 N N . GLY A 1 220 ? 17.709 11.112 -5.366 1.00 60.72 220 GLY A N 1
ATOM 1683 C CA . GLY A 1 220 ? 18.905 11.743 -4.811 1.00 60.72 220 GLY A CA 1
ATOM 1684 C C . GLY A 1 220 ? 19.377 12.921 -5.662 1.00 60.72 220 GLY A C 1
ATOM 1685 O O . GLY A 1 220 ? 19.377 12.856 -6.888 1.00 60.72 220 GLY A O 1
ATOM 1686 N N . ASP A 1 221 ? 19.824 13.998 -5.016 1.00 59.28 221 ASP A N 1
ATOM 1687 C CA . ASP A 1 221 ? 20.606 15.049 -5.683 1.00 59.28 221 ASP A CA 1
ATOM 1688 C C . ASP A 1 221 ? 21.919 14.449 -6.245 1.00 59.28 221 ASP A C 1
ATOM 1690 O O . ASP A 1 221 ? 22.405 13.460 -5.685 1.00 59.28 221 ASP A O 1
ATOM 1694 N N . PRO A 1 222 ? 22.556 15.017 -7.289 1.00 52.28 222 PRO A N 1
ATOM 1695 C CA . PRO A 1 222 ? 23.910 14.656 -7.723 1.00 52.28 222 PRO A CA 1
ATOM 1696 C C . PRO A 1 222 ? 24.944 14.463 -6.595 1.00 52.28 222 PRO A C 1
ATOM 1698 O O . PRO A 1 222 ? 25.865 13.669 -6.778 1.00 52.28 222 PRO A O 1
ATOM 1701 N N . ASN A 1 223 ? 24.777 15.116 -5.433 1.00 51.16 223 ASN A N 1
ATOM 1702 C CA . ASN A 1 223 ? 25.576 14.885 -4.219 1.00 51.16 223 ASN A CA 1
ATOM 1703 C C . ASN A 1 223 ? 24.785 14.277 -3.029 1.00 51.16 223 ASN A C 1
ATOM 1705 O O . ASN A 1 223 ? 25.362 14.040 -1.971 1.00 51.16 223 ASN A O 1
ATOM 1709 N N . GLY A 1 224 ? 23.477 14.033 -3.169 1.00 54.38 224 GLY A N 1
ATOM 1710 C CA . GLY A 1 224 ? 22.512 13.756 -2.089 1.00 54.38 224 GLY A CA 1
ATOM 1711 C C . GLY A 1 224 ? 21.977 12.324 -2.051 1.00 54.38 224 GLY A C 1
ATOM 1712 O O . GLY A 1 224 ? 20.796 12.104 -1.783 1.00 54.38 224 GLY A O 1
ATOM 1713 N N . TYR A 1 225 ? 22.853 11.353 -2.302 1.00 63.22 225 TYR A N 1
ATOM 1714 C CA . TYR A 1 225 ? 22.575 9.920 -2.177 1.00 63.22 225 TYR A CA 1
ATOM 1715 C C . TYR A 1 225 ? 21.982 9.572 -0.801 1.00 63.22 225 TYR A C 1
ATOM 1717 O O . TYR A 1 225 ? 20.962 8.894 -0.718 1.00 63.22 225 TYR A O 1
ATOM 1725 N N . ASP A 1 226 ? 22.561 10.106 0.275 1.00 67.12 226 ASP A N 1
ATOM 1726 C CA . ASP A 1 226 ? 22.160 9.785 1.648 1.00 67.12 226 ASP A CA 1
ATOM 1727 C C . ASP A 1 226 ? 20.703 10.161 1.960 1.00 67.12 226 ASP A C 1
ATOM 1729 O O . ASP A 1 226 ? 20.051 9.478 2.747 1.00 67.12 226 ASP A O 1
ATOM 1733 N N . LEU A 1 227 ? 20.158 11.194 1.304 1.00 68.81 227 LEU A N 1
ATOM 1734 C CA . LEU A 1 227 ? 18.782 11.642 1.525 1.00 68.81 227 LEU A CA 1
ATOM 1735 C C . LEU A 1 227 ? 17.753 10.692 0.895 1.00 68.81 227 LEU A C 1
ATOM 1737 O O . LEU A 1 227 ? 16.780 10.324 1.551 1.00 68.81 227 LEU A O 1
ATOM 1741 N N . ALA A 1 228 ? 17.980 10.254 -0.348 1.00 70.94 228 ALA A N 1
ATOM 1742 C CA . ALA A 1 228 ? 17.123 9.260 -1.002 1.00 70.94 228 ALA A CA 1
ATOM 1743 C C . ALA A 1 228 ? 17.107 7.943 -0.216 1.00 70.94 228 ALA A C 1
ATO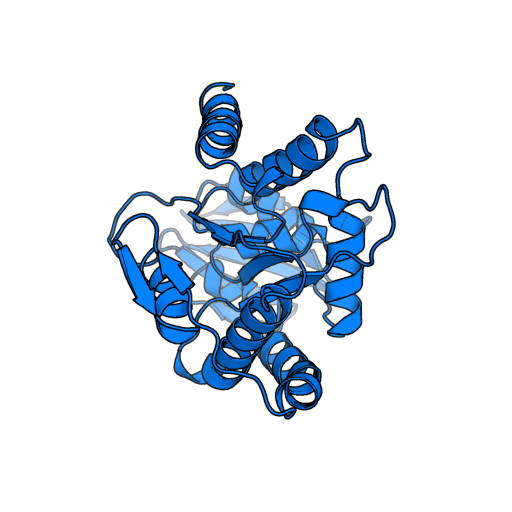M 1745 O O . ALA A 1 228 ? 16.071 7.293 -0.061 1.00 70.94 228 ALA A O 1
ATOM 1746 N N . TRP A 1 229 ? 18.266 7.581 0.336 1.00 72.19 229 TRP A N 1
ATOM 1747 C CA . TRP A 1 229 ? 18.398 6.428 1.210 1.00 72.19 229 TRP A CA 1
ATOM 1748 C C . TRP A 1 229 ? 17.698 6.595 2.541 1.00 72.19 229 TRP A C 1
ATOM 1750 O O . TRP A 1 229 ? 17.034 5.657 2.963 1.00 72.19 229 TRP A O 1
ATOM 1760 N N . ALA A 1 230 ? 17.804 7.755 3.187 1.00 74.62 230 ALA A N 1
ATOM 1761 C CA . ALA A 1 230 ? 17.077 8.028 4.420 1.00 74.62 230 ALA A CA 1
ATOM 1762 C C . ALA A 1 230 ? 15.566 7.836 4.219 1.00 74.62 230 ALA A C 1
ATOM 1764 O O . ALA A 1 230 ? 14.951 7.096 4.979 1.00 74.62 230 ALA A O 1
ATOM 1765 N N . GLN A 1 231 ? 15.002 8.372 3.131 1.00 76.94 231 GLN A N 1
ATOM 1766 C CA . GLN A 1 231 ? 13.573 8.235 2.823 1.00 76.94 231 GLN A CA 1
ATOM 1767 C C . GLN A 1 231 ? 13.152 6.782 2.566 1.00 76.94 231 GLN A C 1
ATOM 1769 O O . GLN A 1 231 ? 12.140 6.320 3.091 1.00 76.94 231 GLN A O 1
ATOM 1774 N N . VAL A 1 232 ? 13.928 6.026 1.780 1.00 75.81 232 VAL A N 1
ATOM 1775 C CA . VAL A 1 232 ? 13.628 4.603 1.551 1.00 75.81 232 VAL A CA 1
ATOM 1776 C C . VAL A 1 232 ? 13.834 3.779 2.819 1.00 75.81 232 VAL A C 1
ATOM 1778 O O . VAL A 1 232 ? 13.070 2.851 3.065 1.00 75.81 232 VAL A O 1
ATOM 1781 N N . ASN A 1 233 ? 14.818 4.117 3.650 1.00 76.81 233 ASN A N 1
ATOM 1782 C CA . ASN A 1 233 ? 15.055 3.438 4.919 1.00 76.81 233 ASN A CA 1
ATOM 1783 C C . ASN A 1 233 ? 13.908 3.674 5.900 1.00 76.81 233 ASN A C 1
ATOM 1785 O O . ASN A 1 233 ? 13.425 2.707 6.481 1.00 76.81 233 ASN A O 1
ATOM 1789 N N . GLU A 1 234 ? 13.453 4.917 6.061 1.00 79.38 234 GLU A N 1
ATOM 1790 C CA . GLU A 1 234 ? 12.283 5.257 6.879 1.00 79.38 234 GLU A CA 1
ATOM 1791 C C . GLU A 1 234 ? 11.065 4.458 6.421 1.00 79.38 234 GLU A C 1
ATOM 1793 O O . GLU A 1 234 ? 10.459 3.735 7.208 1.00 79.38 234 GLU A O 1
ATOM 1798 N N . LEU A 1 235 ? 10.803 4.447 5.117 1.00 77.62 235 LEU A N 1
ATOM 1799 C CA . LEU A 1 235 ? 9.704 3.694 4.530 1.00 77.62 235 LEU A CA 1
ATOM 1800 C C . LEU A 1 235 ? 9.831 2.174 4.721 1.00 77.62 235 LEU A C 1
ATOM 1802 O O . LEU A 1 235 ? 8.845 1.503 5.012 1.00 77.62 235 LEU A O 1
ATOM 1806 N N . VAL A 1 236 ? 11.029 1.601 4.562 1.00 76.00 236 VAL A N 1
ATOM 1807 C CA . VAL A 1 236 ? 11.280 0.171 4.814 1.00 76.00 236 VAL A CA 1
ATOM 1808 C C . VAL A 1 236 ? 11.107 -0.151 6.299 1.00 76.00 236 VAL A C 1
ATOM 1810 O O . VAL A 1 236 ? 10.610 -1.225 6.635 1.00 76.00 236 VAL A O 1
ATOM 1813 N N . VAL A 1 237 ? 11.488 0.768 7.192 1.00 78.81 237 VAL A N 1
ATOM 1814 C CA . VAL A 1 237 ? 11.278 0.652 8.639 1.00 78.81 237 VAL A CA 1
ATOM 1815 C C . VAL A 1 237 ? 9.788 0.690 8.980 1.00 78.81 237 VAL A C 1
ATOM 1817 O O . VAL A 1 237 ? 9.332 -0.153 9.749 1.00 78.81 237 VAL A O 1
ATOM 1820 N N . GLU A 1 238 ? 9.018 1.596 8.384 1.00 78.50 238 GLU A N 1
ATOM 1821 C CA . GLU A 1 238 ? 7.563 1.681 8.559 1.00 78.50 238 GLU A CA 1
ATOM 1822 C C . GLU A 1 238 ? 6.831 0.475 7.951 1.00 78.50 238 GLU A C 1
ATOM 1824 O O . GLU A 1 238 ? 5.848 -0.019 8.505 1.00 78.50 238 GLU A O 1
ATOM 1829 N N . ALA A 1 239 ? 7.357 -0.065 6.851 1.00 73.31 239 ALA A N 1
ATOM 1830 C CA . ALA A 1 239 ? 6.865 -1.268 6.190 1.00 73.31 239 ALA A CA 1
ATOM 1831 C C . ALA A 1 239 ? 7.272 -2.582 6.894 1.00 73.31 239 ALA A C 1
ATOM 1833 O O . ALA A 1 239 ? 6.913 -3.662 6.404 1.00 73.31 239 ALA A O 1
ATOM 1834 N N . ARG A 1 240 ? 8.007 -2.525 8.021 1.00 74.50 240 ARG A N 1
ATOM 1835 C CA . ARG A 1 240 ? 8.500 -3.713 8.744 1.00 74.50 240 ARG A CA 1
ATOM 1836 C C . ARG A 1 240 ? 7.365 -4.643 9.140 1.00 74.50 240 ARG A C 1
ATOM 1838 O O . ARG A 1 240 ? 6.539 -4.318 9.986 1.00 74.50 240 ARG A O 1
ATOM 1845 N N . GLY A 1 241 ? 7.378 -5.835 8.565 1.00 74.88 241 GLY A N 1
ATOM 1846 C CA . GLY A 1 241 ? 6.362 -6.866 8.740 1.00 74.88 241 GLY A CA 1
ATOM 1847 C C . GLY A 1 241 ? 6.334 -7.754 7.507 1.00 74.88 241 GLY A C 1
ATOM 1848 O O . GLY A 1 241 ? 7.387 -8.165 7.031 1.00 74.88 241 GLY A O 1
ATOM 1849 N N . GLN A 1 242 ? 5.151 -7.977 6.935 1.00 79.19 242 GLN A N 1
ATOM 1850 C CA . GLN A 1 242 ? 4.952 -8.709 5.673 1.00 79.19 242 GLN A CA 1
ATOM 1851 C C . GLN A 1 242 ? 5.173 -7.817 4.430 1.00 79.19 242 GLN A C 1
ATOM 1853 O O . GLN A 1 242 ? 4.708 -8.133 3.332 1.00 79.19 242 GLN A O 1
ATOM 1858 N N . GLY A 1 243 ? 5.865 -6.687 4.615 1.00 83.69 243 GLY A N 1
ATOM 1859 C CA . GLY A 1 243 ? 6.102 -5.663 3.608 1.00 83.69 243 GLY A CA 1
ATOM 1860 C C . GLY A 1 243 ? 6.902 -6.133 2.406 1.00 83.69 243 GLY A C 1
ATOM 1861 O O . GLY A 1 243 ? 7.836 -6.928 2.520 1.00 83.69 243 GLY A O 1
ATOM 1862 N N . ARG A 1 244 ? 6.544 -5.604 1.235 1.00 88.81 244 ARG A N 1
ATOM 1863 C CA . ARG A 1 244 ? 7.256 -5.842 -0.023 1.00 88.81 244 ARG A CA 1
ATOM 1864 C C . ARG A 1 244 ? 7.530 -4.526 -0.715 1.00 88.81 244 ARG A C 1
ATOM 1866 O O . ARG A 1 244 ? 6.599 -3.762 -0.974 1.00 88.81 244 ARG A O 1
ATOM 1873 N N . VAL A 1 245 ? 8.796 -4.303 -1.038 1.00 90.06 245 VAL A N 1
ATOM 1874 C CA . VAL A 1 245 ? 9.260 -3.104 -1.731 1.00 90.06 245 VAL A CA 1
ATOM 1875 C C . VAL A 1 245 ? 10.068 -3.516 -2.957 1.00 90.06 245 VAL A C 1
ATOM 1877 O O . VAL A 1 245 ? 10.941 -4.376 -2.872 1.00 90.06 245 VAL A O 1
ATOM 1880 N N . ILE A 1 246 ? 9.769 -2.917 -4.104 1.00 91.00 246 ILE A N 1
ATOM 1881 C CA . ILE A 1 246 ? 10.537 -3.034 -5.342 1.00 91.00 246 ILE A CA 1
ATOM 1882 C C . ILE A 1 246 ? 11.264 -1.707 -5.539 1.00 91.00 246 ILE A C 1
ATOM 1884 O O . ILE A 1 246 ? 10.628 -0.657 -5.534 1.00 91.00 246 ILE A O 1
ATOM 1888 N N . LEU A 1 247 ? 12.580 -1.751 -5.723 1.00 88.75 247 LEU A N 1
ATOM 1889 C CA . LEU A 1 247 ? 13.404 -0.585 -6.029 1.00 88.75 247 LEU A CA 1
ATOM 1890 C C . LEU A 1 247 ? 14.007 -0.774 -7.419 1.00 88.75 247 LEU A C 1
ATOM 1892 O O . LEU A 1 247 ? 14.768 -1.717 -7.638 1.00 88.75 247 LEU A O 1
ATOM 1896 N N . ALA A 1 248 ? 13.666 0.111 -8.351 1.00 88.75 248 ALA A N 1
ATOM 1897 C CA . ALA A 1 248 ? 14.192 0.100 -9.708 1.00 88.75 248 ALA A CA 1
ATOM 1898 C C . ALA A 1 248 ? 14.989 1.369 -10.009 1.00 88.75 248 ALA A C 1
ATOM 1900 O O . ALA A 1 248 ? 14.578 2.481 -9.682 1.00 88.75 248 ALA A O 1
ATOM 1901 N N . GLY A 1 249 ? 16.135 1.193 -10.662 1.00 84.19 249 GLY A N 1
ATOM 1902 C CA . GLY A 1 249 ? 17.070 2.278 -10.949 1.00 84.19 249 GLY A CA 1
ATOM 1903 C C . GLY A 1 249 ? 18.282 1.793 -11.737 1.00 84.19 249 GLY A C 1
ATOM 1904 O O . GLY A 1 249 ? 18.307 0.672 -12.252 1.00 84.19 249 GLY A O 1
ATOM 1905 N N . ARG A 1 250 ? 19.278 2.660 -11.908 1.00 78.06 250 ARG A N 1
ATOM 1906 C CA . ARG A 1 250 ? 20.503 2.336 -12.658 1.00 78.06 250 ARG A CA 1
ATOM 1907 C C . ARG A 1 250 ? 21.453 1.442 -11.853 1.00 78.06 250 ARG A C 1
ATOM 1909 O O . ARG A 1 250 ? 21.606 1.603 -10.645 1.00 78.06 250 ARG A O 1
ATOM 1916 N N . GLU A 1 251 ? 22.165 0.559 -12.553 1.00 71.38 251 GLU A N 1
ATOM 1917 C CA . GLU A 1 251 ? 23.142 -0.385 -11.977 1.00 71.38 251 GLU A CA 1
ATOM 1918 C C . GLU A 1 251 ? 24.225 0.310 -11.132 1.00 71.38 251 GLU A C 1
ATOM 1920 O O . GLU A 1 251 ? 24.577 -0.151 -10.050 1.00 71.38 251 GLU A O 1
ATOM 1925 N N . THR A 1 252 ? 24.684 1.492 -11.554 1.00 64.56 252 THR A N 1
ATOM 1926 C CA . THR A 1 252 ? 25.674 2.289 -10.809 1.00 64.56 252 THR A CA 1
ATOM 1927 C C . THR A 1 252 ? 25.173 2.780 -9.444 1.00 64.56 252 THR A C 1
ATOM 1929 O O . THR A 1 252 ? 25.982 3.153 -8.594 1.00 64.56 252 THR A O 1
ATOM 1932 N N . PHE A 1 253 ? 23.855 2.788 -9.226 1.00 61.53 253 PHE A N 1
ATOM 1933 C CA . PHE A 1 253 ? 23.204 3.269 -8.005 1.00 61.53 253 PHE A CA 1
ATOM 1934 C C . PHE A 1 253 ? 22.741 2.119 -7.103 1.00 61.53 253 PHE A C 1
ATOM 1936 O O . PHE A 1 253 ? 22.809 2.230 -5.879 1.00 61.53 253 PHE A O 1
ATOM 1943 N N . ILE A 1 254 ? 22.333 0.992 -7.690 1.00 61.34 254 ILE A N 1
ATOM 1944 C CA . ILE A 1 254 ? 21.766 -0.165 -6.985 1.00 61.34 254 ILE A CA 1
ATOM 1945 C C . ILE A 1 254 ? 22.857 -1.221 -6.742 1.00 61.34 254 ILE A C 1
ATOM 1947 O O . ILE A 1 254 ? 22.790 -2.365 -7.175 1.00 61.34 254 ILE A O 1
ATOM 1951 N N . GLY A 1 255 ? 23.917 -0.848 -6.024 1.00 63.66 255 GLY A N 1
ATOM 1952 C CA . GLY A 1 255 ? 24.933 -1.818 -5.611 1.00 63.66 255 GLY A CA 1
ATOM 1953 C C . GLY A 1 255 ? 24.401 -2.740 -4.506 1.00 63.66 255 GLY A C 1
ATOM 1954 O O . GLY A 1 255 ? 24.129 -2.267 -3.400 1.00 63.66 255 GLY A O 1
ATOM 1955 N N . ARG A 1 256 ? 24.318 -4.059 -4.747 1.00 64.38 256 ARG A N 1
ATOM 1956 C CA . ARG A 1 256 ? 23.833 -5.065 -3.768 1.00 64.38 256 ARG A CA 1
ATOM 1957 C C . ARG A 1 256 ? 24.507 -4.956 -2.395 1.00 64.38 256 ARG A C 1
ATOM 1959 O O . ARG A 1 256 ? 23.833 -5.044 -1.373 1.00 64.38 256 ARG A O 1
ATOM 1966 N N . GLU A 1 257 ? 25.822 -4.749 -2.358 1.00 65.56 257 GLU A N 1
ATOM 1967 C CA . GLU A 1 257 ? 26.578 -4.637 -1.100 1.00 65.56 257 GLU A CA 1
ATOM 1968 C C . GLU A 1 257 ? 26.340 -3.302 -0.382 1.00 65.56 257 GLU A C 1
ATOM 1970 O O . GLU A 1 257 ? 26.265 -3.269 0.846 1.00 65.56 257 GLU A O 1
ATOM 1975 N N . ARG A 1 258 ? 26.120 -2.209 -1.128 1.00 63.94 258 ARG A N 1
ATOM 1976 C CA . ARG A 1 258 ? 25.711 -0.923 -0.541 1.00 63.94 258 ARG A CA 1
ATOM 1977 C C . ARG A 1 258 ? 24.315 -1.022 0.070 1.00 63.94 258 ARG A C 1
ATOM 1979 O O . ARG A 1 258 ? 24.129 -0.582 1.199 1.00 63.94 258 ARG A O 1
ATOM 1986 N N . MET A 1 259 ? 23.382 -1.679 -0.622 1.00 64.50 259 MET A N 1
ATOM 1987 C CA . MET A 1 259 ? 22.033 -1.946 -0.116 1.00 64.50 259 MET A CA 1
ATOM 1988 C C . MET A 1 259 ? 22.059 -2.826 1.130 1.00 64.50 259 MET A C 1
ATOM 1990 O O . MET A 1 259 ? 21.458 -2.473 2.138 1.00 64.50 259 MET A O 1
ATOM 1994 N N . LYS A 1 260 ? 22.794 -3.944 1.110 1.00 66.56 260 LYS A N 1
ATOM 1995 C CA . LYS A 1 260 ? 22.940 -4.789 2.303 1.00 66.56 260 LYS A CA 1
ATOM 1996 C C . LYS A 1 260 ? 23.519 -4.008 3.475 1.00 66.56 260 LYS A C 1
ATOM 1998 O O . LYS A 1 260 ? 23.058 -4.203 4.591 1.00 66.56 260 LYS A O 1
ATOM 2003 N N . LYS A 1 261 ? 24.505 -3.137 3.239 1.00 65.38 261 LYS A N 1
ATOM 2004 C CA . LYS A 1 261 ? 25.104 -2.306 4.288 1.00 65.38 261 LYS A CA 1
ATOM 2005 C C . LYS A 1 261 ? 24.114 -1.278 4.843 1.00 65.38 261 LYS A C 1
ATOM 2007 O O . LYS A 1 261 ? 24.023 -1.162 6.058 1.00 65.38 261 LYS A O 1
ATOM 2012 N N . ALA A 1 262 ? 23.358 -0.591 3.986 1.00 61.84 262 ALA A N 1
ATOM 2013 C CA . ALA A 1 262 ? 22.331 0.366 4.403 1.00 61.84 262 ALA A CA 1
ATOM 2014 C C . ALA A 1 262 ? 21.213 -0.322 5.203 1.00 61.84 262 ALA A C 1
ATOM 2016 O O . ALA A 1 262 ? 20.908 0.086 6.320 1.00 61.84 262 ALA A O 1
ATOM 2017 N N . LEU A 1 263 ? 20.687 -1.438 4.688 1.00 63.97 263 LEU A N 1
ATOM 2018 C CA . LEU A 1 263 ? 19.646 -2.211 5.362 1.00 63.97 263 LEU A CA 1
ATOM 2019 C C . LEU A 1 263 ? 20.145 -2.823 6.681 1.00 63.97 263 LEU A C 1
ATOM 2021 O O . LEU A 1 263 ? 19.415 -2.790 7.664 1.00 63.97 263 LEU A O 1
ATOM 2025 N N . ARG A 1 264 ? 21.385 -3.337 6.746 1.00 61.97 264 ARG A N 1
ATOM 2026 C CA . ARG A 1 264 ? 21.983 -3.859 7.994 1.00 61.97 264 ARG A CA 1
ATOM 2027 C C . ARG A 1 264 ? 22.222 -2.773 9.034 1.00 61.97 264 ARG A C 1
ATOM 2029 O O . ARG A 1 264 ? 21.865 -2.983 10.185 1.00 61.97 264 ARG A O 1
ATOM 2036 N N . ALA A 1 265 ? 22.749 -1.615 8.639 1.00 54.88 265 ALA A N 1
ATOM 2037 C CA . ALA A 1 265 ? 22.951 -0.496 9.557 1.00 54.88 265 ALA A CA 1
ATOM 2038 C C . ALA A 1 265 ? 21.631 -0.062 10.220 1.00 54.88 265 ALA A C 1
ATOM 2040 O O . ALA A 1 265 ? 21.606 0.204 11.415 1.00 54.88 265 ALA A O 1
ATOM 2041 N N . CYS A 1 266 ? 20.518 -0.088 9.481 1.00 48.25 266 CYS A N 1
ATOM 2042 C CA . CYS A 1 266 ? 19.182 0.175 10.023 1.00 48.25 266 CYS A CA 1
ATOM 2043 C C . CYS A 1 266 ? 18.605 -0.969 10.879 1.00 48.25 266 CYS A C 1
ATOM 2045 O O . CYS A 1 266 ? 17.660 -0.755 11.644 1.00 48.25 266 CYS A O 1
ATOM 2047 N N . LEU A 1 267 ? 19.099 -2.199 10.719 1.00 50.91 267 LEU A N 1
ATOM 2048 C CA . LEU A 1 267 ? 18.706 -3.348 11.542 1.00 50.91 267 LEU A CA 1
ATOM 2049 C C . LEU A 1 267 ? 19.472 -3.382 12.873 1.00 50.91 267 LEU A C 1
ATOM 2051 O O . LEU A 1 267 ? 18.904 -3.827 13.863 1.00 50.91 267 LEU A O 1
ATOM 2055 N N . GLU A 1 268 ? 20.710 -2.882 12.900 1.00 43.41 268 GLU A N 1
ATOM 2056 C CA . GLU A 1 268 ? 21.592 -2.860 14.079 1.00 43.41 268 GLU A CA 1
ATOM 2057 C C . GLU A 1 268 ? 21.475 -1.570 14.918 1.00 43.41 268 GLU A C 1
ATOM 2059 O O . GLU A 1 268 ? 21.928 -1.536 16.057 1.00 43.41 268 GLU A O 1
ATOM 2064 N N . SER A 1 269 ? 20.855 -0.504 14.396 1.00 39.31 269 SER A N 1
ATOM 2065 C CA . SER A 1 269 ? 20.704 0.793 15.079 1.00 39.31 269 SER A CA 1
ATOM 2066 C C . SER A 1 269 ? 19.518 0.875 16.063 1.00 39.31 269 SER A C 1
ATOM 2068 O O . SER A 1 269 ? 18.898 1.936 16.180 1.00 39.31 269 SER A O 1
ATOM 2070 N N . ARG A 1 270 ? 19.162 -0.222 16.741 1.00 40.16 270 ARG A N 1
ATOM 2071 C CA . ARG A 1 270 ? 18.208 -0.233 17.864 1.00 40.16 270 ARG A CA 1
ATOM 2072 C C . ARG A 1 270 ? 18.748 -1.059 19.019 1.00 40.16 270 ARG A C 1
ATOM 2074 O O . ARG A 1 270 ? 19.056 -2.244 18.778 1.00 40.16 270 ARG A O 1
#

pLDDT: mean 83.86, std 13.58, range [39.31, 97.44]

Sequence (270 aa):
MTPEALLNDLSMFADLGTSPPQLVEVDDSLVVRLVRDGQPITLTVAADGRVRENIEANERRHANFRALLASSGWANLGKWADSQRTLLQERIAGDTIPIAGMLAQSQEEGGVALIDDTLASGSDDGTEPRTLVLLIDGPAGIGKTSLIRSLSYNRAVNFRRDQRPLILHVESRGRMLQNITDLMAFSLQTLRLSVTYDQVPILVRHGLITLAIDGFDELGDPNGYDLAWAQVNELVVEARGQGRVILAGRETFIGRERMKKALRACLESR

Secondary structure (DSSP, 8-state):
--HHHHHHHHHTTSPTTSPPPEEEEETTEEEEEEEETTEEEEEEE-TTS-EEEEETTEEEEESSHHHHHHSTTTT-HHHHHHHHHHHHHHHHSS-PPPP-EE-TTT--EE-HHHHHHHHHHTTSSS-----EEEEE---TTSSHHHHHHHHHHHHHHHHHHH-PPEEEEEE--S-TT--HHHHHHHHHHHTT-S--TTTHHHHHHTTSEEEEEE-GGGSS-TT-HHHHHHHHHHHHHHTTTT-EEEEE--TTT--HHHHHHHHHHHHH--

Radius of gyration: 19.31 Å; chains: 1; bounding box: 53×37×57 Å

Foldseek 3Di:
DDPVVVQVLCQLQADPPWDRWDWDDDPQWIWIWGHHPNWIWIWIQHNQQKIWIDTPPDIDTARHPLRVCCDPSHQVVLLLLVLLLVVLVVVLPPPDDFQWDADPVPRDIDGLVVVLVVLQVLFDDPDFFAEAEAEAADDPPSCPVVSLSVNQNVCSVCCVPPVQAHEQEQEDPLDAQDQSQVSSQVSCVSSVTPDHSSSVLSCQLSRNHAYEYAALVRNADPVRLVVSLVRVLVSSVSSRGNGHYYYYHYPVNPDVVVVVVSNVVSVPVD